Protein AF-A0A1J5PE68-F1 (afdb_monomer_lite)

Secondary structure (DSSP, 8-state):
-HHHHHHGGGSTTHHHHHHHHHHHHHHHHHHHHHHHHHHHHHHHHHS---TTT--TTHHHHHHHHHHHHHHHHHHHHS----HHHHHTHHHHHHHHHHHHHHHHHHHHHHHHHHHIIIIIS-------GGGHHHHHHHHHHHHHHHHHHHHTT-THHHHHHHHHHHHHHHHHHHHHHHHHHHHHHHHHHHHHHS--

pLDDT: mean 83.95, std 11.88, range [49.78, 96.75]

Structure (mmCIF, N/CA/C/O backbone):
data_AF-A0A1J5PE68-F1
#
_entry.id   AF-A0A1J5PE68-F1
#
loop_
_atom_site.group_PDB
_atom_site.id
_atom_site.type_symbol
_atom_site.label_atom_id
_atom_site.label_alt_id
_atom_site.label_comp_id
_atom_site.label_asym_id
_atom_site.label_entity_id
_atom_site.label_seq_id
_atom_site.pdbx_PDB_ins_code
_atom_site.Cartn_x
_atom_site.Cartn_y
_atom_site.Cartn_z
_atom_site.occupancy
_atom_site.B_iso_or_equiv
_atom_site.auth_seq_id
_atom_site.auth_comp_id
_atom_site.auth_asym_id
_atom_site.auth_atom_id
_atom_site.pdbx_PDB_model_num
ATOM 1 N N . MET A 1 1 ? 1.736 6.854 13.545 1.00 49.78 1 MET A N 1
ATOM 2 C CA . MET A 1 1 ? 0.459 6.156 13.830 1.00 49.78 1 MET A CA 1
ATOM 3 C C . MET A 1 1 ? 0.648 4.864 14.612 1.00 49.78 1 MET A C 1
ATOM 5 O O . MET A 1 1 ? 0.208 4.833 15.746 1.00 49.78 1 MET A O 1
ATOM 9 N N . ILE A 1 2 ? 1.342 3.849 14.077 1.00 52.44 2 ILE A N 1
ATOM 10 C CA . ILE A 1 2 ? 1.492 2.524 14.728 1.00 52.44 2 ILE A CA 1
ATOM 11 C C . ILE A 1 2 ? 2.218 2.596 16.089 1.00 52.44 2 ILE A C 1
ATOM 13 O O . ILE A 1 2 ? 1.875 1.876 17.019 1.00 52.44 2 ILE A O 1
ATOM 17 N N . LEU A 1 3 ? 3.187 3.505 16.248 1.00 56.81 3 LEU A N 1
ATOM 18 C CA . LEU A 1 3 ? 3.861 3.707 17.537 1.00 56.81 3 LEU A CA 1
ATOM 19 C C . LEU A 1 3 ? 2.965 4.427 18.565 1.00 56.81 3 LEU A C 1
ATOM 21 O O . LEU A 1 3 ? 3.046 4.160 19.755 1.00 56.81 3 LEU A O 1
ATOM 25 N N . GLY A 1 4 ? 2.061 5.298 18.101 1.00 50.88 4 GLY A N 1
ATOM 26 C CA . GLY A 1 4 ? 1.125 6.026 18.964 1.00 50.88 4 GLY A CA 1
ATOM 27 C C . GLY A 1 4 ? 0.061 5.116 19.577 1.00 50.88 4 GLY A C 1
ATOM 28 O O . GLY A 1 4 ? -0.261 5.271 20.750 1.00 50.88 4 GLY A O 1
ATOM 29 N N . THR A 1 5 ? -0.417 4.114 18.828 1.00 55.38 5 THR A N 1
ATOM 30 C CA . THR A 1 5 ? -1.345 3.087 19.340 1.00 55.38 5 THR A CA 1
ATOM 31 C C . THR A 1 5 ? -0.711 2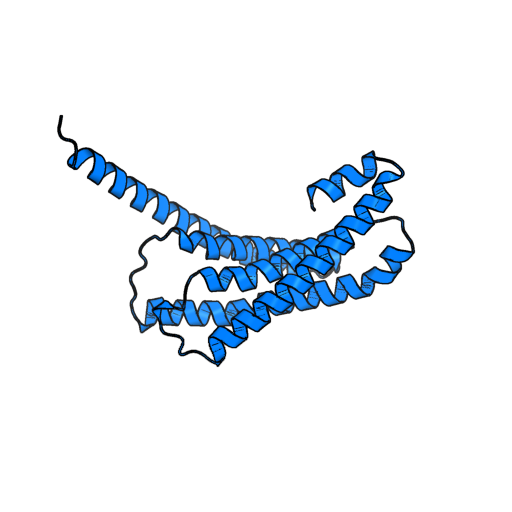.181 20.397 1.00 55.38 5 THR A C 1
ATOM 33 O O . THR A 1 5 ? -1.412 1.716 21.284 1.00 55.38 5 THR A O 1
ATOM 36 N N . LEU A 1 6 ? 0.607 1.953 20.339 1.00 58.91 6 LEU A N 1
ATOM 37 C CA . LEU A 1 6 ? 1.324 1.127 21.321 1.00 58.91 6 LEU A CA 1
ATOM 38 C C . LEU A 1 6 ? 1.637 1.879 22.621 1.00 58.91 6 LEU A C 1
ATOM 40 O O . LEU A 1 6 ? 1.763 1.259 23.670 1.00 58.91 6 LEU A O 1
ATOM 44 N N . ILE A 1 7 ? 1.754 3.207 22.554 1.00 59.12 7 ILE A N 1
ATOM 45 C CA . ILE A 1 7 ? 2.075 4.050 23.711 1.00 59.12 7 ILE A CA 1
ATOM 46 C C . ILE A 1 7 ? 0.801 4.505 24.435 1.00 59.12 7 ILE A C 1
ATOM 48 O O . ILE A 1 7 ? 0.822 4.636 25.652 1.00 59.12 7 ILE A O 1
ATOM 52 N N . ALA A 1 8 ? -0.322 4.690 23.730 1.00 53.69 8 ALA A N 1
ATOM 53 C CA . ALA A 1 8 ? -1.580 5.188 24.301 1.00 53.69 8 ALA A CA 1
ATOM 54 C C . ALA A 1 8 ? -2.074 4.469 25.582 1.00 53.69 8 ALA A C 1
ATOM 56 O O . ALA A 1 8 ? -2.543 5.172 26.479 1.00 53.69 8 ALA A O 1
ATOM 57 N N . PRO A 1 9 ? -1.936 3.134 25.746 1.00 55.09 9 PRO A N 1
ATOM 58 C CA . PRO A 1 9 ? -2.339 2.455 26.981 1.00 55.09 9 PRO A CA 1
ATOM 59 C C . PRO A 1 9 ? -1.485 2.830 28.205 1.00 55.09 9 PRO A C 1
ATOM 61 O O . PRO A 1 9 ? -1.935 2.672 29.335 1.00 55.09 9 PRO A O 1
ATOM 64 N N . ALA A 1 10 ? -0.262 3.333 27.999 1.00 57.81 10 ALA A N 1
ATOM 65 C CA . ALA A 1 10 ? 0.697 3.632 29.062 1.00 57.81 10 ALA A CA 1
ATOM 66 C C . ALA A 1 10 ? 0.613 5.075 29.604 1.00 57.81 10 ALA A C 1
ATOM 68 O O . ALA A 1 10 ? 1.307 5.393 30.567 1.00 57.81 10 ALA A O 1
ATOM 69 N N . VAL A 1 11 ? -0.211 5.959 29.014 1.00 54.91 11 VAL A N 1
ATOM 70 C CA . VAL A 1 11 ? -0.194 7.417 29.303 1.00 54.91 11 VAL A CA 1
ATOM 71 C C . VAL A 1 11 ? -1.484 7.942 29.968 1.00 54.91 11 VAL A C 1
ATOM 73 O O . VAL A 1 11 ? -1.723 9.147 30.001 1.00 54.91 11 VAL A O 1
ATOM 76 N N . GLY A 1 12 ? -2.336 7.080 30.530 1.00 63.12 12 GLY A N 1
ATOM 77 C CA . GLY A 1 12 ? -3.528 7.528 31.274 1.00 63.12 12 GLY A CA 1
ATOM 78 C C . GLY A 1 12 ? -4.481 8.392 30.426 1.00 63.12 12 GLY A C 1
ATOM 79 O O . GLY A 1 12 ? -4.844 8.005 29.316 1.00 63.12 12 GLY A O 1
ATOM 80 N N . ASP A 1 13 ? -4.878 9.576 30.912 1.00 58.94 13 ASP A N 1
ATOM 81 C CA . ASP A 1 13 ? -5.832 10.480 30.232 1.00 58.94 13 ASP A CA 1
ATOM 82 C C . ASP A 1 13 ? -5.370 10.982 28.847 1.00 58.94 13 ASP A C 1
ATOM 84 O O . ASP A 1 13 ? -6.201 11.289 27.987 1.00 58.94 13 ASP A O 1
ATOM 88 N N . LEU A 1 14 ? -4.059 10.985 28.566 1.00 62.72 14 LEU A N 1
ATOM 89 C CA . LEU A 1 14 ? -3.524 11.303 27.233 1.00 62.72 14 LEU A CA 1
ATOM 90 C C . LEU A 1 14 ? -3.865 10.240 26.181 1.00 62.72 14 LEU A C 1
ATOM 92 O O . LEU A 1 14 ? -3.868 10.553 24.987 1.00 62.72 14 LEU A O 1
ATOM 96 N N . GLY A 1 15 ? -4.193 9.009 26.591 1.00 69.69 15 GLY A N 1
ATOM 97 C CA . GLY A 1 15 ? -4.571 7.933 25.676 1.00 69.69 15 GLY A CA 1
ATOM 98 C C . GLY A 1 15 ? -5.775 8.311 24.812 1.00 69.69 15 GLY A C 1
ATOM 99 O O . GLY A 1 15 ? -5.757 8.097 23.600 1.00 69.69 15 GLY A O 1
ATOM 100 N N . ARG A 1 16 ? -6.785 8.976 25.395 1.00 74.12 16 ARG A N 1
ATOM 101 C CA . ARG A 1 16 ? -7.988 9.406 24.661 1.00 74.12 16 ARG A CA 1
ATOM 102 C C . ARG A 1 16 ? -7.670 10.436 23.580 1.00 74.12 16 ARG A C 1
ATOM 104 O O . ARG A 1 16 ? -8.085 10.271 22.434 1.00 74.12 16 ARG A O 1
ATOM 111 N N . THR A 1 17 ? -6.890 11.460 23.914 1.00 80.81 17 THR A N 1
ATOM 112 C CA . THR A 1 17 ? -6.477 12.501 22.959 1.00 80.81 17 THR A CA 1
ATOM 113 C C . THR A 1 17 ? -5.653 11.912 21.817 1.00 80.81 17 THR A C 1
ATOM 115 O O . THR A 1 17 ? -5.875 12.247 20.652 1.00 80.81 17 THR A O 1
ATOM 118 N N . VAL A 1 18 ? -4.747 10.979 22.127 1.00 83.25 18 VAL A N 1
ATOM 119 C CA . VAL A 1 18 ? -3.947 10.269 21.119 1.00 83.25 18 VAL A CA 1
ATOM 120 C C . VAL A 1 18 ? -4.842 9.441 20.195 1.00 83.25 18 VAL A C 1
ATOM 122 O O . VAL A 1 18 ? -4.655 9.488 18.979 1.00 83.25 18 VAL A O 1
ATOM 125 N N . PHE A 1 19 ? -5.851 8.743 20.724 1.00 82.56 19 PHE A N 1
ATOM 126 C CA . PHE A 1 19 ? -6.793 7.991 19.894 1.00 82.56 19 PHE A CA 1
ATOM 127 C C . PHE A 1 19 ? -7.557 8.887 18.924 1.00 82.56 19 PHE A C 1
ATOM 129 O O . PHE A 1 19 ? -7.604 8.572 17.733 1.00 82.56 19 PHE A O 1
ATOM 136 N N . VAL A 1 20 ? -8.100 10.014 19.392 1.00 86.50 20 VAL A N 1
ATOM 137 C CA . VAL A 1 20 ? -8.793 10.973 18.515 1.00 86.50 20 VAL A CA 1
ATOM 138 C C . VAL A 1 20 ? -7.845 11.500 17.436 1.00 86.50 20 VAL A C 1
ATOM 140 O O . VAL A 1 20 ? -8.193 11.476 16.257 1.00 86.50 20 VAL A O 1
ATOM 143 N N . LEU A 1 21 ? -6.619 11.884 17.801 1.00 89.31 21 LEU A N 1
ATOM 144 C CA . LEU A 1 21 ? -5.623 12.380 16.849 1.00 89.31 21 LEU A CA 1
ATOM 145 C C . LEU A 1 21 ? -5.287 11.348 15.763 1.00 89.31 21 LEU A C 1
ATOM 147 O O . LEU A 1 21 ? -5.186 11.699 14.589 1.00 89.31 21 LEU A O 1
ATOM 151 N N . ILE A 1 22 ? -5.132 10.072 16.125 1.00 89.62 22 ILE A N 1
ATOM 152 C CA . ILE A 1 22 ? -4.852 9.008 15.151 1.00 89.62 22 ILE A CA 1
ATOM 153 C C . ILE A 1 22 ? -6.044 8.833 14.196 1.00 89.62 22 ILE A C 1
ATOM 155 O O . ILE A 1 22 ? -5.831 8.722 12.991 1.00 89.62 22 ILE A O 1
ATOM 159 N N . HIS A 1 23 ? -7.287 8.886 14.682 1.00 90.56 23 HIS A N 1
ATOM 160 C CA . HIS A 1 23 ? -8.470 8.835 13.811 1.00 90.56 23 HIS A CA 1
ATOM 161 C C . HIS A 1 23 ? -8.536 10.042 12.863 1.00 90.56 23 HIS A C 1
ATOM 163 O O . HIS A 1 23 ? -8.794 9.878 11.669 1.00 90.56 23 HIS A O 1
ATOM 169 N N . MET A 1 24 ? -8.230 11.245 13.360 1.00 92.25 24 MET A N 1
ATOM 170 C CA . MET A 1 24 ? -8.185 12.463 12.543 1.00 92.25 24 MET A CA 1
ATOM 171 C C . MET A 1 24 ? -7.115 12.380 11.453 1.00 92.25 24 MET A C 1
ATOM 173 O O . MET A 1 24 ? -7.402 12.649 10.290 1.00 92.25 24 MET A O 1
ATOM 177 N N . LEU A 1 25 ? -5.896 11.964 11.802 1.00 93.31 25 LEU A N 1
ATOM 178 C CA . LEU A 1 25 ? -4.801 11.806 10.841 1.00 93.31 25 LEU A CA 1
ATOM 179 C C . LEU A 1 25 ? -5.121 10.754 9.772 1.00 93.31 25 LEU A C 1
ATOM 181 O O . LEU A 1 25 ? -4.709 10.908 8.623 1.00 93.31 25 LEU A O 1
ATOM 185 N N . TRP A 1 26 ? -5.875 9.710 10.124 1.00 94.69 26 TRP A N 1
ATOM 186 C CA . TRP A 1 26 ? -6.322 8.705 9.159 1.00 94.69 26 TRP A CA 1
ATOM 187 C C . TRP A 1 26 ? -7.326 9.307 8.172 1.00 94.69 26 TRP A C 1
ATOM 189 O O . TRP A 1 26 ? -7.166 9.143 6.963 1.00 94.69 26 TRP A O 1
ATOM 199 N N . GLY A 1 27 ? -8.291 10.086 8.671 1.00 93.69 27 GLY A N 1
ATOM 200 C CA . GLY A 1 27 ? -9.238 10.825 7.833 1.00 93.69 27 GLY A CA 1
ATOM 201 C C . GLY A 1 27 ? -8.560 11.854 6.919 1.00 93.69 27 GLY A C 1
ATOM 202 O O . GLY A 1 27 ? -8.887 11.937 5.737 1.00 93.69 27 GLY A O 1
ATOM 203 N N . VAL A 1 28 ? -7.562 12.588 7.422 1.00 95.69 28 VAL A N 1
ATOM 204 C CA . VAL A 1 28 ? -6.749 13.507 6.603 1.00 95.69 28 VAL A CA 1
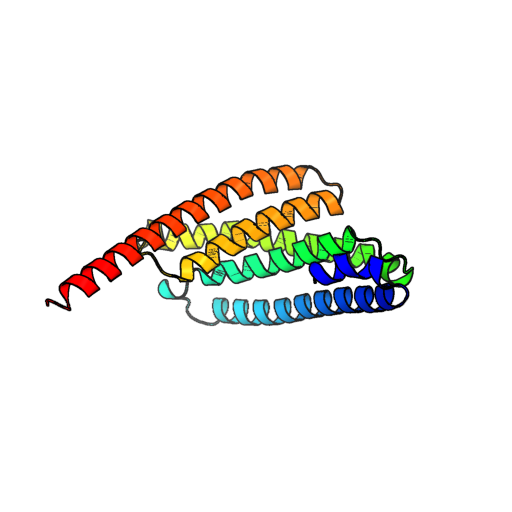ATOM 205 C C . VAL A 1 28 ? -6.008 12.741 5.505 1.00 95.69 28 VAL A C 1
ATOM 207 O O . VAL A 1 28 ? -6.013 13.173 4.354 1.00 95.69 28 VAL A O 1
ATOM 210 N N . GLY A 1 29 ? -5.422 11.585 5.829 1.00 93.94 29 GLY A N 1
ATOM 211 C CA . GLY A 1 29 ? -4.776 10.714 4.845 1.00 93.94 29 GLY A CA 1
ATOM 212 C C . GLY A 1 29 ? -5.729 10.267 3.734 1.00 93.94 29 GLY A C 1
ATOM 213 O O . GLY A 1 29 ? -5.358 10.301 2.562 1.00 93.94 29 GLY A O 1
ATOM 214 N N . LEU A 1 30 ? -6.973 9.926 4.081 1.00 94.69 30 LEU A N 1
ATOM 215 C CA . LEU A 1 30 ? -8.017 9.589 3.111 1.00 94.69 30 LEU A CA 1
ATOM 216 C C . LEU A 1 30 ? -8.363 10.780 2.202 1.00 94.69 30 LEU A C 1
ATOM 218 O O . LEU A 1 30 ? -8.457 10.614 0.987 1.00 94.69 30 LEU A O 1
ATOM 222 N N . GLY A 1 31 ? -8.501 11.983 2.769 1.00 95.56 31 GLY A N 1
ATOM 223 C CA . GLY A 1 31 ? -8.758 13.205 2.002 1.00 95.56 31 GLY A CA 1
ATOM 224 C C . GLY A 1 31 ? -7.626 13.540 1.026 1.00 95.56 31 GLY A C 1
ATOM 225 O O . GLY A 1 31 ? -7.875 13.791 -0.153 1.00 95.56 31 GLY A O 1
ATOM 226 N N . LEU A 1 32 ? -6.373 13.469 1.488 1.00 94.00 32 LEU A N 1
ATOM 227 C CA . LEU A 1 32 ? -5.191 13.680 0.644 1.00 94.00 32 LEU A CA 1
ATOM 228 C C . LEU A 1 32 ? -5.087 12.628 -0.464 1.00 94.00 32 LEU A C 1
ATOM 230 O O . LEU A 1 32 ? -4.774 12.973 -1.604 1.00 94.00 32 LEU A O 1
ATOM 234 N N . TYR A 1 33 ? -5.393 11.365 -0.154 1.00 93.81 33 TYR A N 1
ATOM 235 C CA . TYR A 1 33 ? -5.457 10.308 -1.158 1.00 93.81 33 TYR A CA 1
ATOM 236 C C . TYR A 1 33 ? -6.516 10.606 -2.223 1.00 93.81 33 TYR A C 1
ATOM 238 O O . TYR A 1 33 ? -6.224 10.495 -3.410 1.00 93.81 33 TYR A O 1
ATOM 246 N N . GLY A 1 34 ? -7.710 11.043 -1.809 1.00 93.19 34 GLY A N 1
ATOM 247 C CA . GLY A 1 34 ? -8.796 11.449 -2.704 1.00 93.19 34 GLY A CA 1
ATOM 248 C C . GLY A 1 34 ? -8.390 12.570 -3.665 1.00 93.19 34 GLY A C 1
ATOM 249 O O . GLY A 1 34 ? -8.621 12.478 -4.868 1.00 93.19 34 GLY A O 1
ATOM 250 N N . ILE A 1 35 ? -7.720 13.606 -3.159 1.00 93.62 35 ILE A N 1
ATOM 251 C CA . ILE A 1 35 ? -7.203 14.697 -4.000 1.00 93.62 35 ILE A CA 1
ATOM 252 C C . ILE A 1 35 ? -6.172 14.154 -4.995 1.00 93.62 35 ILE A C 1
ATOM 254 O O . ILE A 1 35 ? -6.268 14.411 -6.195 1.00 93.62 35 ILE A O 1
ATOM 258 N N . PHE A 1 36 ? -5.205 13.372 -4.509 1.00 91.00 36 PHE A N 1
ATOM 259 C CA . PHE A 1 36 ? -4.133 12.846 -5.347 1.00 91.00 36 PHE A CA 1
ATOM 260 C C . PHE A 1 36 ? -4.664 11.923 -6.445 1.00 91.00 36 PHE A C 1
ATOM 262 O O . PHE A 1 36 ? -4.262 12.067 -7.595 1.00 91.00 36 PHE A O 1
ATOM 269 N N . ILE A 1 37 ? -5.597 11.018 -6.128 1.00 90.12 37 ILE A N 1
ATOM 270 C CA . ILE A 1 37 ? -6.137 10.065 -7.103 1.00 90.12 37 ILE A CA 1
ATOM 271 C C . ILE A 1 37 ? -6.976 10.749 -8.182 1.00 90.12 37 ILE A C 1
ATOM 273 O O . ILE A 1 37 ? -6.927 10.330 -9.334 1.00 90.12 37 ILE A O 1
ATOM 277 N N . VAL A 1 38 ? -7.693 11.826 -7.846 1.00 91.00 38 VAL A N 1
ATOM 278 C CA . VAL A 1 38 ? -8.453 12.615 -8.827 1.00 91.00 38 VAL A CA 1
ATOM 279 C C . VAL A 1 38 ? -7.512 13.362 -9.768 1.00 91.00 38 VAL A C 1
ATOM 281 O O . VAL A 1 38 ? -7.686 13.285 -10.982 1.00 91.00 38 VAL A O 1
ATOM 284 N N . LEU A 1 39 ? -6.485 14.033 -9.236 1.00 88.50 39 LEU A N 1
ATOM 285 C CA . LEU A 1 39 ? -5.468 14.701 -10.059 1.00 88.50 39 LEU A CA 1
ATOM 286 C C . LEU A 1 39 ? -4.722 13.700 -10.947 1.00 88.50 39 LEU A C 1
ATOM 288 O O . LEU A 1 39 ? -4.444 13.970 -12.115 1.00 88.50 39 LEU A O 1
ATOM 292 N N . PHE A 1 40 ? -4.434 12.526 -10.393 1.00 85.62 40 PHE A N 1
ATOM 293 C CA . PHE A 1 40 ? -3.774 11.439 -11.089 1.00 85.62 40 PHE A CA 1
ATOM 294 C C . PHE A 1 40 ? -4.639 10.865 -12.221 1.00 85.62 40 PHE A C 1
ATOM 296 O O . PHE A 1 40 ? -4.170 10.736 -13.351 1.00 85.62 40 PHE A O 1
ATOM 303 N N . ALA A 1 41 ? -5.919 10.590 -11.955 1.00 84.69 41 ALA A N 1
ATOM 304 C CA . ALA A 1 41 ? -6.870 10.142 -12.967 1.00 84.69 41 ALA A CA 1
ATOM 305 C C . ALA A 1 41 ? -7.051 11.198 -14.064 1.00 84.69 41 ALA A C 1
ATOM 307 O O . ALA A 1 41 ? -7.000 10.867 -15.244 1.00 84.69 41 ALA A O 1
ATOM 308 N N . HIS A 1 42 ? -7.180 12.475 -13.692 1.00 84.56 42 HIS A N 1
ATOM 309 C CA . HIS A 1 42 ? -7.252 13.567 -14.658 1.00 84.56 42 HIS A CA 1
ATOM 310 C C . HIS A 1 42 ? -6.012 13.599 -15.564 1.00 84.56 42 HIS A C 1
ATOM 312 O O . HIS A 1 42 ? -6.136 13.745 -16.776 1.00 84.56 42 HIS A O 1
ATOM 318 N N . ARG A 1 43 ? -4.810 13.406 -15.005 1.00 81.81 43 ARG A N 1
ATOM 319 C CA . ARG A 1 43 ? -3.584 13.321 -15.806 1.00 81.81 43 ARG A CA 1
ATOM 320 C C . ARG A 1 43 ? -3.637 12.175 -16.821 1.00 81.81 43 ARG A C 1
ATOM 322 O O . ARG A 1 43 ? -3.264 12.396 -17.960 1.00 81.81 43 ARG A O 1
ATOM 329 N N . ILE A 1 44 ? -4.111 10.990 -16.431 1.00 77.94 44 ILE A N 1
ATOM 330 C CA . ILE A 1 44 ? -4.190 9.828 -17.335 1.00 77.94 44 ILE A CA 1
ATOM 331 C C . ILE A 1 44 ? -5.249 10.005 -18.431 1.00 77.94 44 ILE A C 1
ATOM 333 O O . ILE A 1 44 ? -5.026 9.585 -19.558 1.00 77.94 44 ILE A O 1
ATOM 337 N N . PHE A 1 45 ? -6.416 10.565 -18.107 1.00 79.06 45 PHE A N 1
ATOM 338 C CA . PHE A 1 45 ? -7.532 10.635 -19.058 1.00 79.06 45 PHE A CA 1
ATOM 339 C C . PHE A 1 45 ? -7.461 11.829 -20.015 1.00 79.06 45 PHE A C 1
ATOM 341 O O . PHE A 1 45 ? -8.020 11.746 -21.105 1.00 79.06 45 PHE A O 1
ATOM 348 N N . PHE A 1 46 ? -6.831 12.937 -19.611 1.00 80.00 46 PHE A N 1
ATOM 349 C CA . PHE A 1 46 ? -6.833 14.185 -20.386 1.00 80.00 46 PHE A CA 1
ATOM 350 C C . PHE A 1 46 ? -5.488 14.532 -21.035 1.00 80.00 46 PHE A C 1
ATOM 352 O O . PHE A 1 46 ? -5.436 15.482 -21.812 1.00 80.00 46 PHE A O 1
ATOM 359 N N . PHE A 1 47 ? -4.417 13.795 -20.736 1.00 74.44 47 PHE A N 1
ATOM 360 C CA . PHE A 1 47 ? -3.128 13.938 -21.414 1.00 74.44 47 PHE A CA 1
ATOM 361 C C . PHE A 1 47 ? -2.792 12.646 -22.153 1.00 74.44 47 PHE A C 1
ATOM 363 O O . PHE A 1 47 ? -3.141 11.562 -21.688 1.00 74.44 47 PHE A O 1
ATOM 370 N N . ASP A 1 48 ? -2.105 12.765 -23.288 1.00 69.88 48 ASP A N 1
ATOM 371 C CA . ASP A 1 48 ? -1.595 11.608 -24.017 1.00 69.88 48 ASP A CA 1
ATOM 372 C C . ASP A 1 48 ? -0.576 10.877 -23.137 1.00 69.88 48 ASP A C 1
ATOM 374 O O . ASP A 1 48 ? 0.478 11.415 -22.803 1.00 69.88 48 ASP A O 1
ATOM 378 N N . VAL A 1 49 ? -0.932 9.666 -22.705 1.00 62.69 49 VAL A N 1
ATOM 379 C CA . VAL A 1 49 ? -0.058 8.798 -21.913 1.00 62.69 49 VAL A CA 1
ATOM 380 C C . VAL A 1 49 ? 0.818 8.015 -22.880 1.00 62.69 49 VAL A C 1
ATOM 382 O O . VAL A 1 49 ? 0.341 7.090 -23.544 1.00 62.69 49 VAL A O 1
ATOM 385 N N . GLU A 1 50 ? 2.099 8.362 -22.954 1.00 64.88 50 GLU A N 1
ATOM 386 C CA . GLU A 1 50 ? 3.073 7.588 -23.722 1.00 64.88 50 GLU A CA 1
ATOM 387 C C . GLU A 1 50 ? 3.572 6.374 -22.916 1.00 64.88 50 GLU A C 1
ATOM 389 O O . GLU A 1 50 ? 3.431 6.276 -21.695 1.00 64.88 50 GLU A O 1
ATOM 394 N N . PHE A 1 51 ? 4.198 5.408 -23.593 1.00 60.28 51 PHE A N 1
ATOM 395 C CA . PHE A 1 51 ? 4.744 4.193 -22.965 1.00 60.28 51 PHE A CA 1
ATOM 396 C C . PHE A 1 51 ? 5.793 4.478 -21.876 1.00 60.28 51 PHE A C 1
ATOM 398 O O . PHE A 1 51 ? 6.016 3.649 -20.979 1.00 60.28 51 PHE A O 1
ATOM 405 N N . ASP A 1 52 ? 6.427 5.649 -21.934 1.00 64.5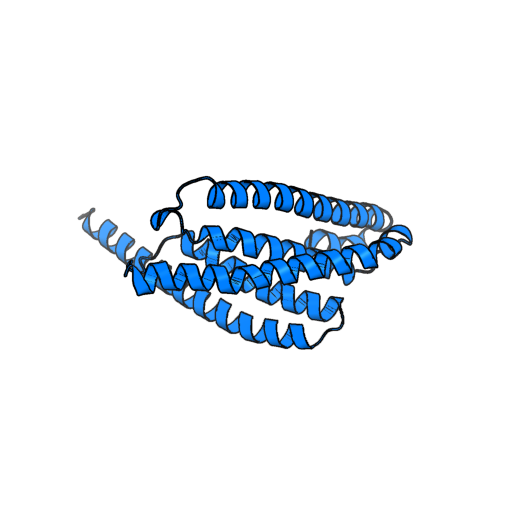0 52 ASP A N 1
ATOM 406 C CA . ASP A 1 52 ? 7.387 6.112 -20.933 1.00 64.50 52 ASP A CA 1
ATOM 407 C C . ASP A 1 52 ? 6.719 6.655 -19.661 1.00 64.50 52 ASP A C 1
ATOM 409 O O . ASP A 1 52 ? 7.289 6.524 -18.575 1.00 64.50 52 ASP A O 1
ATOM 413 N N . ASP A 1 53 ? 5.469 7.122 -19.741 1.00 69.50 53 ASP A N 1
ATOM 414 C CA . ASP A 1 53 ? 4.702 7.586 -18.578 1.00 69.50 53 ASP A CA 1
ATOM 415 C C . ASP A 1 53 ? 4.244 6.430 -17.672 1.00 69.50 53 ASP A C 1
ATOM 417 O O . ASP A 1 53 ? 3.977 6.621 -16.476 1.00 69.50 53 ASP A O 1
ATOM 421 N N . ILE A 1 54 ? 4.206 5.201 -18.206 1.00 70.69 54 ILE A N 1
ATOM 422 C CA . ILE A 1 54 ? 3.954 3.978 -17.437 1.00 70.69 54 ILE A CA 1
ATOM 423 C C . ILE A 1 54 ? 5.200 3.653 -16.611 1.00 70.69 54 ILE A C 1
ATOM 425 O O . ILE A 1 54 ? 6.087 2.883 -17.003 1.00 70.69 54 ILE A O 1
ATOM 429 N N . THR A 1 55 ? 5.265 4.273 -15.440 1.00 75.56 55 THR A N 1
ATOM 430 C CA . THR A 1 55 ? 6.373 4.143 -14.497 1.00 75.56 55 THR A CA 1
ATOM 431 C C . THR A 1 55 ? 5.992 3.270 -13.298 1.00 75.56 55 THR A C 1
ATOM 433 O O . THR A 1 55 ? 4.816 3.158 -12.939 1.00 75.56 55 THR A O 1
ATOM 436 N N . PRO A 1 56 ? 6.976 2.687 -12.588 1.00 75.88 56 PRO A N 1
ATOM 437 C CA . PRO A 1 56 ? 6.729 2.001 -11.317 1.00 75.88 56 PRO A CA 1
ATOM 438 C C . PRO A 1 56 ? 6.004 2.857 -10.262 1.00 75.88 56 PRO A C 1
ATOM 440 O O . PRO A 1 56 ? 5.423 2.306 -9.332 1.00 75.88 56 PRO A O 1
ATOM 443 N N . LEU A 1 57 ? 5.978 4.189 -10.411 1.00 79.06 57 LEU A N 1
ATOM 444 C CA . LEU A 1 57 ? 5.232 5.105 -9.541 1.00 79.06 57 LEU A CA 1
ATOM 445 C C . LEU A 1 57 ? 3.720 4.836 -9.538 1.00 79.06 57 LEU A C 1
ATOM 447 O O . LEU A 1 57 ? 3.066 5.136 -8.542 1.00 79.06 57 LEU A O 1
ATOM 451 N N . LEU A 1 58 ? 3.163 4.212 -10.583 1.00 84.38 58 LEU A N 1
ATOM 452 C CA . LEU A 1 58 ? 1.755 3.794 -10.604 1.00 84.38 58 LEU A CA 1
ATOM 453 C C . LEU A 1 58 ? 1.410 2.853 -9.438 1.00 84.38 58 LEU A C 1
ATOM 455 O O . LEU A 1 58 ? 0.313 2.906 -8.882 1.00 84.38 58 LEU A O 1
ATOM 459 N N . TRP A 1 59 ? 2.368 2.035 -9.001 1.00 89.19 59 TRP A N 1
ATOM 460 C CA . TRP A 1 59 ? 2.190 1.145 -7.857 1.00 89.19 59 TRP A CA 1
ATOM 461 C C . TRP A 1 59 ? 2.072 1.900 -6.532 1.00 89.19 59 TRP A C 1
ATOM 463 O O . TRP A 1 59 ? 1.446 1.390 -5.603 1.00 89.19 59 TRP A O 1
ATOM 473 N N . VAL A 1 60 ? 2.594 3.129 -6.435 1.00 89.69 60 VAL A N 1
ATOM 474 C CA . VAL A 1 60 ? 2.462 3.974 -5.235 1.00 89.69 60 VAL A CA 1
ATOM 475 C C . VAL A 1 60 ? 1.000 4.340 -4.986 1.00 89.69 60 VAL A C 1
ATOM 477 O O . VAL A 1 60 ? 0.578 4.387 -3.833 1.00 89.69 60 VAL A O 1
ATOM 480 N N . VAL A 1 61 ? 0.200 4.517 -6.043 1.00 91.06 61 VAL A N 1
ATOM 481 C CA . VAL A 1 61 ? -1.245 4.778 -5.933 1.00 91.06 61 VAL A CA 1
ATOM 482 C C . VAL A 1 61 ? -1.972 3.607 -5.269 1.00 91.06 61 VAL A C 1
ATOM 484 O O . VAL A 1 61 ? -2.776 3.810 -4.355 1.00 91.06 61 VAL A O 1
ATOM 487 N N . MET A 1 62 ? -1.658 2.381 -5.693 1.00 94.06 62 MET A N 1
ATOM 488 C CA . MET A 1 62 ? -2.174 1.162 -5.065 1.00 94.06 62 MET A CA 1
ATOM 489 C C . MET A 1 62 ? -1.650 1.019 -3.629 1.00 94.06 62 MET A C 1
ATOM 491 O O . MET A 1 62 ? -2.417 0.751 -2.702 1.00 94.06 62 MET A O 1
ATOM 495 N N . GLY A 1 63 ? -0.358 1.275 -3.417 1.00 93.56 63 GLY A N 1
ATOM 496 C CA . GLY A 1 63 ? 0.284 1.194 -2.107 1.00 93.56 63 GLY A CA 1
ATOM 497 C C . GLY A 1 63 ? -0.303 2.163 -1.085 1.00 93.56 63 GLY A C 1
ATOM 498 O O . GLY A 1 63 ? -0.510 1.782 0.065 1.00 93.56 63 GLY A O 1
ATOM 499 N N . ALA A 1 64 ? -0.637 3.388 -1.491 1.00 94.31 64 ALA A N 1
ATOM 500 C CA . ALA A 1 64 ? -1.303 4.359 -0.630 1.00 94.31 64 ALA A CA 1
ATOM 501 C C . ALA A 1 64 ? -2.685 3.858 -0.176 1.00 94.31 64 ALA A C 1
ATOM 503 O O . ALA A 1 64 ? -3.009 3.953 1.009 1.00 94.31 64 ALA A O 1
ATOM 504 N N . ALA A 1 65 ? -3.455 3.224 -1.066 1.00 95.94 65 ALA A N 1
ATOM 505 C CA . ALA A 1 65 ? -4.719 2.593 -0.690 1.00 95.94 65 ALA A CA 1
ATOM 506 C C . ALA A 1 65 ? -4.528 1.424 0.297 1.00 95.94 65 ALA A C 1
ATOM 508 O O . ALA A 1 65 ? -5.270 1.303 1.281 1.00 95.94 65 ALA A O 1
ATOM 509 N N . ALA A 1 66 ? -3.486 0.610 0.103 1.00 96.12 66 ALA A N 1
ATOM 510 C CA . ALA A 1 66 ? -3.114 -0.451 1.038 1.00 96.12 66 ALA A CA 1
ATOM 511 C C . ALA A 1 66 ? -2.670 0.095 2.411 1.00 96.12 66 ALA A C 1
ATOM 513 O O . ALA A 1 66 ? -3.053 -0.455 3.444 1.00 96.12 66 ALA A O 1
ATOM 514 N N . ILE A 1 67 ? -1.918 1.200 2.459 1.00 95.38 67 ILE A N 1
ATOM 515 C CA . ILE A 1 67 ? -1.529 1.866 3.714 1.00 95.38 67 ILE A CA 1
ATOM 516 C C . ILE A 1 67 ? -2.767 2.362 4.467 1.00 95.38 67 ILE A C 1
ATOM 518 O O . ILE A 1 67 ? -2.887 2.100 5.666 1.00 95.38 67 ILE A O 1
ATOM 522 N N . THR A 1 68 ? -3.698 3.027 3.778 1.00 96.19 68 THR A N 1
ATOM 523 C CA . THR A 1 68 ? -4.958 3.502 4.373 1.00 96.19 68 THR A CA 1
ATOM 524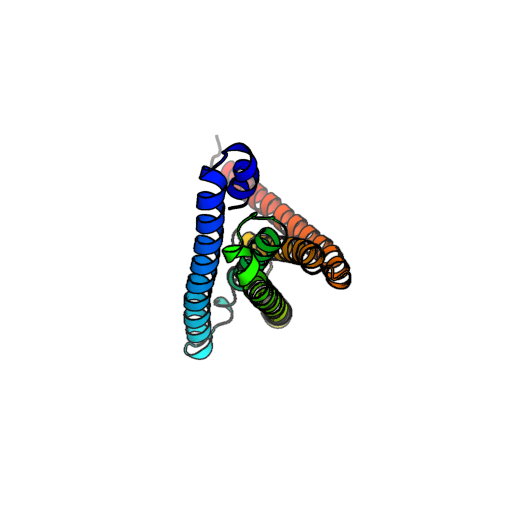 C C . THR A 1 68 ? -5.777 2.344 4.936 1.00 96.19 68 THR A C 1
ATOM 526 O O . THR A 1 68 ? -6.277 2.438 6.059 1.00 96.19 68 THR A O 1
ATOM 529 N N . THR A 1 69 ? -5.838 1.226 4.208 1.00 96.50 69 THR A N 1
ATOM 530 C CA . THR A 1 69 ? -6.482 -0.018 4.658 1.00 96.50 69 THR A CA 1
ATOM 531 C C . THR A 1 69 ? -5.813 -0.579 5.912 1.00 96.50 69 THR A C 1
ATOM 533 O O . THR A 1 69 ? -6.474 -0.918 6.892 1.00 96.50 69 THR A O 1
ATOM 536 N N . ASN A 1 70 ? -4.485 -0.668 5.913 1.00 95.81 70 ASN A N 1
ATOM 537 C CA . ASN A 1 70 ? -3.716 -1.189 7.038 1.00 95.81 70 ASN A CA 1
ATOM 538 C C . ASN A 1 70 ? -3.887 -0.320 8.298 1.00 95.81 70 ASN A C 1
ATOM 540 O O . ASN A 1 70 ? -4.021 -0.843 9.408 1.00 95.81 70 ASN A O 1
ATOM 544 N N . ALA A 1 71 ? -3.898 1.004 8.128 1.00 94.38 71 ALA A N 1
ATOM 545 C CA . ALA A 1 71 ? -4.154 1.958 9.200 1.00 94.38 71 ALA A CA 1
ATOM 546 C C . ALA A 1 71 ? -5.592 1.838 9.731 1.00 94.38 71 ALA A C 1
ATOM 548 O O . ALA A 1 71 ? -5.765 1.715 10.941 1.00 94.38 71 ALA A O 1
ATOM 549 N N . GLY A 1 72 ? -6.594 1.768 8.849 1.00 94.06 72 GLY A N 1
ATOM 550 C CA . GLY A 1 72 ? -7.998 1.568 9.224 1.00 94.06 72 GLY A CA 1
ATOM 551 C C . GLY A 1 72 ? -8.227 0.246 9.963 1.00 94.06 72 GLY A C 1
ATOM 552 O O . GLY A 1 72 ? -8.798 0.233 11.046 1.00 94.06 72 GLY A O 1
ATOM 553 N N . SER A 1 73 ? -7.634 -0.848 9.477 1.00 94.44 73 SER A N 1
ATOM 554 C CA . SER A 1 73 ? -7.664 -2.155 10.157 1.00 94.44 73 SER A CA 1
ATOM 555 C C . SER A 1 73 ? -7.046 -2.093 11.557 1.00 94.44 73 SER A C 1
ATOM 557 O O . SER A 1 73 ? -7.516 -2.740 12.484 1.00 94.44 73 SER A O 1
ATOM 559 N N . THR A 1 74 ? -5.997 -1.285 11.734 1.00 91.94 74 THR A N 1
ATOM 560 C CA . THR A 1 74 ? -5.352 -1.087 13.042 1.00 91.94 74 THR A CA 1
ATOM 561 C C . THR A 1 74 ? -6.242 -0.278 13.985 1.00 91.94 74 THR A C 1
ATOM 563 O O . THR A 1 74 ? -6.293 -0.586 15.173 1.00 91.94 74 THR A O 1
ATOM 566 N N . LEU A 1 75 ? -6.969 0.720 13.470 1.00 91.12 75 LEU A N 1
ATOM 567 C CA . LEU A 1 75 ? -7.977 1.452 14.241 1.00 91.12 75 LEU A CA 1
ATOM 568 C C . LEU A 1 75 ? -9.106 0.525 14.709 1.00 91.12 75 LEU A C 1
ATOM 570 O O . LEU A 1 75 ? -9.479 0.582 15.873 1.00 91.12 75 LEU A O 1
ATOM 574 N N . ILE A 1 76 ? -9.587 -0.366 13.836 1.00 91.25 76 ILE A N 1
ATOM 575 C CA . ILE A 1 76 ? -10.664 -1.325 14.144 1.00 91.25 76 ILE A CA 1
ATOM 576 C C . ILE A 1 76 ? -10.239 -2.343 15.211 1.00 91.25 76 ILE A C 1
ATOM 578 O O . ILE A 1 76 ? -11.044 -2.705 16.070 1.00 91.25 76 ILE A O 1
ATOM 582 N N . LEU A 1 77 ? -8.986 -2.804 15.152 1.00 88.62 77 LEU A N 1
ATOM 583 C CA . LEU A 1 77 ? -8.417 -3.777 16.090 1.00 88.62 77 LEU A CA 1
ATOM 584 C C . LEU A 1 77 ? -8.039 -3.175 17.449 1.00 88.62 77 LEU A C 1
ATOM 586 O O . LEU A 1 77 ? -7.788 -3.928 18.386 1.00 88.62 77 LEU A O 1
ATOM 590 N N . THR A 1 78 ? -7.954 -1.847 17.565 1.00 85.69 78 THR A N 1
ATOM 591 C CA . THR A 1 78 ? -7.541 -1.200 18.814 1.00 85.69 78 THR A CA 1
ATOM 592 C C . THR A 1 78 ? -8.756 -0.670 19.564 1.00 85.69 78 THR A C 1
ATOM 594 O O . THR A 1 78 ? -9.447 0.234 19.096 1.00 85.69 78 THR A O 1
ATOM 597 N N . GLU A 1 79 ? -8.998 -1.182 20.769 1.00 78.19 79 GLU A N 1
ATOM 598 C CA . GLU A 1 79 ? -10.074 -0.679 21.620 1.00 78.19 79 GLU A CA 1
ATOM 599 C C . GLU A 1 79 ? -9.731 0.706 22.176 1.00 78.19 79 GLU A C 1
ATOM 601 O O . GLU A 1 79 ? -8.766 0.891 22.913 1.00 78.19 79 GLU A O 1
ATOM 606 N N . SER A 1 80 ? -10.547 1.699 21.828 1.00 76.06 80 SER A N 1
ATOM 607 C CA . SER A 1 80 ? -10.340 3.086 22.257 1.00 76.06 80 SER A CA 1
ATOM 608 C C . SER A 1 80 ? -10.974 3.429 23.609 1.00 76.06 80 SER A C 1
ATOM 610 O O . SER A 1 80 ? -10.703 4.497 24.158 1.00 76.06 80 SER A O 1
ATOM 612 N N . GLY A 1 81 ? -11.880 2.582 24.117 1.00 74.94 81 GLY A N 1
ATOM 613 C CA . GLY A 1 81 ? -12.654 2.831 25.342 1.00 74.94 81 GLY A CA 1
ATOM 614 C C . GLY A 1 81 ? -13.600 4.044 25.290 1.00 74.94 81 GLY A C 1
ATOM 615 O O . GLY A 1 81 ? -14.206 4.387 26.304 1.00 74.94 81 GLY A O 1
ATOM 616 N N . MET A 1 82 ? -13.743 4.714 24.138 1.00 83.25 82 MET A N 1
ATOM 617 C CA . MET A 1 82 ? -14.559 5.922 23.982 1.00 83.25 82 MET A CA 1
ATOM 618 C C . MET A 1 82 ? -15.851 5.645 23.203 1.00 83.25 82 MET A C 1
ATOM 620 O O . MET A 1 82 ? -15.766 5.248 22.039 1.00 83.25 82 MET A O 1
ATOM 624 N N . PRO A 1 83 ? -17.040 5.950 23.767 1.00 86.19 83 PRO A N 1
ATOM 625 C CA . PRO A 1 83 ? -18.322 5.729 23.090 1.00 86.19 83 PRO A CA 1
ATOM 626 C C . PRO A 1 83 ? -18.420 6.400 21.714 1.00 86.19 83 PRO A C 1
ATOM 628 O O . PRO A 1 83 ? -18.963 5.818 20.782 1.00 86.19 83 PRO A O 1
ATOM 631 N N . PHE A 1 84 ? -17.843 7.597 21.570 1.00 86.75 84 PHE A N 1
ATOM 632 C CA . PHE A 1 84 ? -17.812 8.327 20.301 1.00 86.75 84 PHE A CA 1
ATOM 633 C C . PHE A 1 84 ? -17.014 7.603 19.204 1.00 86.75 84 PHE A C 1
ATOM 635 O O . PHE A 1 84 ? -17.461 7.524 18.070 1.00 86.75 84 PHE A O 1
ATOM 642 N N . LEU A 1 85 ? -15.843 7.040 19.516 1.00 85.94 85 LEU A N 1
ATOM 643 C CA . LEU A 1 85 ? -15.064 6.310 18.507 1.00 85.94 85 LEU A CA 1
ATOM 644 C C . LEU A 1 85 ? -15.679 4.942 18.203 1.00 85.94 85 LEU A C 1
ATOM 646 O O . LEU A 1 85 ? -15.605 4.477 17.069 1.00 85.94 85 LEU A O 1
ATOM 650 N N . GLN A 1 86 ? -16.348 4.331 19.183 1.00 86.62 86 GLN A N 1
ATOM 651 C CA . GLN A 1 86 ? -17.104 3.100 18.958 1.00 86.62 86 GLN A CA 1
ATOM 652 C C . GLN A 1 86 ? -18.281 3.317 17.999 1.00 86.62 86 GLN A C 1
ATOM 654 O O . GLN A 1 8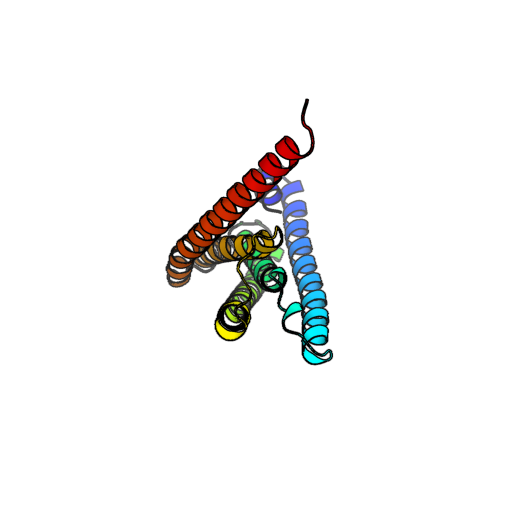6 ? -18.514 2.482 17.128 1.00 86.62 86 GLN A O 1
ATOM 659 N N . SER A 1 87 ? -18.980 4.456 18.077 1.00 90.31 87 SER A N 1
ATOM 660 C CA . SER A 1 87 ? -20.044 4.769 17.114 1.00 90.31 87 SER A CA 1
ATOM 661 C C . SER A 1 87 ? -19.520 5.054 15.699 1.00 90.31 87 SER A C 1
ATOM 663 O O . SER A 1 87 ? -20.260 4.870 14.735 1.00 90.31 87 SER A O 1
ATOM 665 N N . MET A 1 88 ? -18.245 5.431 15.544 1.00 89.81 88 MET A N 1
ATOM 666 C CA . MET A 1 88 ? -17.592 5.586 14.235 1.00 89.81 88 MET A CA 1
ATOM 667 C C . MET A 1 88 ? -17.103 4.264 13.626 1.00 89.81 88 MET A C 1
ATOM 669 O O . MET A 1 88 ? -16.744 4.242 12.448 1.00 89.81 88 MET A O 1
ATOM 673 N N . ARG A 1 89 ? -17.093 3.156 14.379 1.00 89.81 89 ARG A N 1
ATOM 674 C CA . ARG A 1 89 ? -16.549 1.867 13.920 1.00 89.81 89 ARG A CA 1
ATOM 675 C C . ARG A 1 89 ? -17.141 1.383 12.585 1.00 89.81 89 ARG A C 1
ATOM 677 O O . ARG A 1 89 ? -16.344 1.094 11.695 1.00 89.81 89 ARG A O 1
ATOM 684 N N . PRO A 1 90 ? -18.472 1.414 12.354 1.00 92.88 90 PRO A N 1
ATOM 685 C CA . PRO A 1 90 ? -19.044 0.988 11.072 1.00 92.88 90 PRO A CA 1
ATOM 686 C C . PRO A 1 90 ? -18.561 1.820 9.873 1.00 92.88 90 PRO A C 1
ATOM 688 O O . PRO A 1 90 ? -18.415 1.300 8.768 1.00 92.88 90 PRO A O 1
ATOM 691 N N . PHE A 1 91 ? -18.285 3.113 10.079 1.00 93.81 91 PHE A N 1
ATOM 692 C CA . PHE A 1 91 ? -17.727 3.975 9.037 1.00 93.81 91 PHE A CA 1
ATOM 693 C C . PHE A 1 91 ? -16.291 3.568 8.691 1.00 93.81 91 PHE A C 1
ATOM 695 O O . PHE A 1 91 ? -15.946 3.463 7.514 1.00 93.81 91 PHE A O 1
ATOM 702 N N . ILE A 1 92 ? -15.464 3.298 9.706 1.00 94.38 92 ILE A N 1
ATOM 703 C CA . ILE A 1 92 ? -14.077 2.859 9.506 1.00 94.38 92 ILE A CA 1
ATOM 704 C C . ILE A 1 92 ? -14.053 1.491 8.822 1.00 94.38 92 ILE A C 1
ATOM 706 O O . ILE A 1 92 ? -13.281 1.323 7.880 1.00 94.38 92 ILE A O 1
ATOM 710 N N . ASP A 1 93 ? -14.916 0.557 9.228 1.00 93.31 93 ASP A N 1
ATOM 711 C CA . ASP A 1 93 ? -15.061 -0.759 8.594 1.00 93.31 93 ASP A CA 1
ATOM 712 C C . ASP A 1 93 ? -15.370 -0.614 7.096 1.00 93.31 93 ASP A C 1
ATOM 714 O O . ASP A 1 93 ? -14.639 -1.136 6.248 1.00 93.31 93 ASP A O 1
ATOM 718 N N . GLY A 1 94 ? -16.402 0.169 6.761 1.00 94.75 94 GLY A N 1
ATOM 719 C CA . GLY A 1 94 ? -16.822 0.395 5.378 1.00 94.75 94 GLY A CA 1
ATOM 720 C C . GLY A 1 94 ? -15.736 1.047 4.522 1.00 94.75 94 GLY A C 1
ATOM 721 O O . GLY A 1 94 ? -15.404 0.544 3.449 1.00 94.75 94 GLY A O 1
ATOM 722 N N . VAL A 1 95 ? -15.129 2.135 5.003 1.00 96.25 95 VAL A N 1
ATOM 723 C CA . VAL A 1 95 ? -14.057 2.832 4.272 1.00 96.25 95 VAL A CA 1
ATOM 724 C C . VAL A 1 95 ? -12.821 1.945 4.124 1.00 96.25 95 VAL A C 1
ATOM 726 O O . VAL A 1 95 ? -12.228 1.907 3.049 1.00 96.25 95 VAL A O 1
ATOM 729 N N . THR A 1 96 ? -12.435 1.207 5.165 1.00 95.88 96 THR A N 1
ATOM 730 C CA . THR A 1 96 ? -11.279 0.298 5.119 1.00 95.88 96 THR A CA 1
ATOM 731 C C . THR A 1 96 ? -11.486 -0.794 4.073 1.00 95.88 96 THR A C 1
ATOM 733 O O . THR A 1 96 ? -10.578 -1.064 3.283 1.00 95.88 96 THR A O 1
ATOM 736 N N . LEU A 1 97 ? -12.687 -1.375 4.012 1.00 95.31 97 LEU A N 1
ATOM 737 C CA . LEU A 1 97 ? -13.037 -2.373 3.005 1.00 95.31 97 LEU A CA 1
ATOM 738 C C . LEU A 1 97 ? -13.037 -1.785 1.586 1.00 95.31 97 LEU A C 1
ATOM 740 O O . LEU A 1 97 ? -12.472 -2.392 0.677 1.00 95.31 97 LEU A O 1
ATOM 744 N N . ILE A 1 98 ? -13.616 -0.595 1.394 1.00 96.75 98 ILE A N 1
ATOM 745 C CA . ILE A 1 98 ? -13.624 0.098 0.095 1.00 96.75 98 ILE A CA 1
ATOM 746 C C . ILE A 1 98 ? -12.194 0.396 -0.365 1.00 96.75 98 ILE A C 1
ATOM 748 O O . ILE A 1 98 ? -11.860 0.153 -1.522 1.00 96.75 98 ILE A O 1
ATOM 752 N N . MET A 1 99 ? -11.328 0.867 0.533 1.00 96.06 99 MET A N 1
ATOM 753 C CA . MET A 1 99 ? -9.925 1.146 0.221 1.00 96.06 99 MET A CA 1
ATOM 754 C C . MET A 1 99 ? -9.145 -0.123 -0.139 1.00 96.06 99 MET A C 1
ATOM 756 O O . MET A 1 99 ? -8.312 -0.089 -1.046 1.00 96.06 99 MET A O 1
ATOM 760 N N . TRP A 1 100 ? -9.437 -1.250 0.512 1.00 96.56 100 TRP A N 1
ATOM 761 C CA . TRP A 1 100 ? -8.843 -2.538 0.156 1.00 96.56 100 TRP A CA 1
ATOM 762 C C . TRP A 1 100 ? -9.318 -3.027 -1.215 1.00 96.56 100 TRP A C 1
ATOM 764 O O . TRP A 1 100 ? -8.510 -3.465 -2.039 1.00 96.56 100 TRP A O 1
ATOM 774 N N . ALA A 1 101 ? -10.622 -2.922 -1.484 1.00 95.62 101 ALA A N 1
ATOM 775 C CA . ALA A 1 101 ? -11.203 -3.269 -2.777 1.00 95.62 101 ALA A CA 1
ATOM 776 C C . ALA A 1 101 ? -10.613 -2.392 -3.890 1.00 95.62 101 ALA A C 1
ATOM 778 O O . ALA A 1 101 ? -10.221 -2.902 -4.938 1.00 95.62 101 ALA A O 1
ATOM 779 N N . TRP A 1 102 ? -10.454 -1.095 -3.623 1.00 95.19 102 TRP A N 1
ATOM 780 C CA . TRP A 1 102 ? -9.798 -0.152 -4.518 1.00 95.19 102 TRP A CA 1
ATOM 781 C C . TRP A 1 102 ? -8.341 -0.541 -4.786 1.00 95.19 102 TRP A C 1
ATOM 783 O O . TRP A 1 102 ? -7.943 -0.636 -5.943 1.00 95.19 102 TRP A O 1
ATOM 793 N N . ALA A 1 103 ? -7.555 -0.865 -3.753 1.00 94.50 103 ALA A N 1
ATOM 794 C CA . ALA A 1 103 ? -6.182 -1.348 -3.930 1.00 94.50 103 ALA A CA 1
ATOM 795 C C . ALA A 1 103 ? -6.126 -2.632 -4.780 1.00 94.50 103 ALA A C 1
ATOM 797 O O . ALA A 1 103 ? -5.276 -2.766 -5.657 1.00 94.50 103 ALA A O 1
ATOM 798 N N . THR A 1 104 ? -7.067 -3.551 -4.558 1.00 94.44 104 THR A N 1
ATOM 799 C CA . THR A 1 104 ? -7.171 -4.813 -5.303 1.00 94.44 104 THR A CA 1
ATOM 800 C C . THR A 1 104 ? -7.496 -4.565 -6.772 1.00 94.44 104 THR A C 1
ATOM 802 O O . THR A 1 104 ? -6.902 -5.192 -7.646 1.00 94.44 104 THR A O 1
ATOM 805 N N . TRP A 1 105 ? -8.381 -3.608 -7.054 1.00 93.94 105 TRP A N 1
ATOM 806 C CA . TRP A 1 105 ? -8.753 -3.216 -8.412 1.00 93.94 105 TRP A CA 1
ATOM 807 C C . TRP A 1 105 ? -7.573 -2.671 -9.228 1.00 93.94 105 TRP A C 1
ATOM 809 O O . TRP A 1 105 ? -7.495 -2.892 -10.436 1.00 93.94 105 TRP A O 1
ATOM 819 N N . TRP A 1 106 ? -6.609 -2.017 -8.575 1.00 90.31 106 TRP A N 1
ATOM 820 C CA . TRP A 1 106 ? -5.395 -1.549 -9.244 1.00 90.31 106 TRP A CA 1
ATOM 821 C C . TRP A 1 106 ? -4.472 -2.687 -9.691 1.00 90.31 106 TRP A C 1
ATOM 823 O O . TRP A 1 106 ? -3.763 -2.521 -10.679 1.00 90.31 106 TRP A O 1
ATOM 833 N N . ILE A 1 107 ? -4.469 -3.843 -9.020 1.00 90.19 107 ILE A N 1
ATOM 834 C CA . ILE A 1 107 ? -3.509 -4.920 -9.315 1.00 90.19 107 ILE A CA 1
ATOM 835 C C . ILE A 1 107 ? -3.646 -5.434 -10.763 1.00 90.19 107 ILE A C 1
ATOM 837 O O . ILE A 1 107 ? -2.635 -5.423 -11.466 1.00 90.19 107 ILE A O 1
ATOM 841 N N . PRO A 1 108 ? -4.838 -5.826 -11.267 1.00 89.44 108 PRO A N 1
ATOM 842 C CA . PRO A 1 108 ? -4.993 -6.242 -12.662 1.00 89.44 108 PRO A CA 1
ATOM 843 C C . PRO A 1 108 ? -4.550 -5.176 -13.670 1.00 89.44 108 PRO A C 1
ATOM 845 O O . PRO A 1 108 ? -3.870 -5.498 -14.641 1.00 89.44 108 PRO A O 1
ATOM 848 N N . LEU A 1 109 ? -4.890 -3.907 -13.421 1.00 86.81 109 LEU A N 1
ATOM 849 C CA . LEU A 1 109 ? -4.531 -2.790 -14.297 1.00 86.81 109 LEU A CA 1
ATOM 850 C C . LEU A 1 109 ? -3.008 -2.579 -14.349 1.00 86.81 109 LEU A C 1
ATOM 852 O O . LEU A 1 109 ? -2.430 -2.430 -15.424 1.00 86.81 109 LEU A O 1
ATOM 856 N N . LEU A 1 110 ? -2.344 -2.626 -13.193 1.00 86.81 110 LEU A N 1
ATOM 857 C CA . LEU A 1 110 ? -0.892 -2.487 -13.086 1.00 86.81 110 LEU A CA 1
ATOM 858 C C . LEU A 1 110 ? -0.149 -3.671 -13.714 1.00 86.81 110 LEU A C 1
ATOM 860 O O . LEU A 1 110 ? 0.889 -3.476 -14.348 1.00 86.81 110 LEU A O 1
ATOM 864 N N . LEU A 1 111 ? -0.680 -4.889 -13.574 1.00 86.56 111 LEU A N 1
ATOM 865 C CA . LEU A 1 111 ? -0.137 -6.073 -14.242 1.00 86.56 111 LEU A CA 1
ATOM 866 C C . LEU A 1 111 ? -0.272 -5.967 -15.762 1.00 86.56 111 LEU A C 1
ATOM 868 O O . LEU A 1 111 ? 0.694 -6.252 -16.468 1.00 86.56 111 LEU A O 1
ATOM 872 N N . LEU A 1 112 ? -1.421 -5.506 -16.265 1.00 85.50 112 LEU A N 1
ATOM 873 C CA . LEU A 1 112 ? -1.627 -5.275 -17.695 1.00 85.50 112 LEU A CA 1
ATOM 874 C C . LEU A 1 112 ? -0.608 -4.268 -18.244 1.00 85.50 112 LEU A C 1
ATOM 876 O O . LEU A 1 112 ? 0.030 -4.537 -19.260 1.00 85.50 112 LEU A O 1
ATOM 880 N N . PHE A 1 113 ? -0.390 -3.156 -17.539 1.00 82.25 113 PHE A N 1
ATOM 881 C CA . PHE A 1 113 ? 0.625 -2.168 -17.907 1.00 82.25 113 PHE A CA 1
ATOM 882 C C . PHE A 1 113 ? 2.054 -2.728 -17.876 1.00 82.25 113 PHE A C 1
ATOM 884 O O . PHE A 1 113 ? 2.837 -2.457 -18.788 1.00 82.25 113 PHE A O 1
ATOM 891 N N . GLY A 1 114 ? 2.391 -3.551 -16.879 1.00 78.44 114 GLY A N 1
ATOM 892 C CA . GLY A 1 114 ? 3.695 -4.215 -16.802 1.00 78.44 114 GLY A CA 1
ATOM 893 C C . GLY A 1 114 ? 3.936 -5.189 -17.960 1.00 78.44 114 GLY A C 1
ATOM 894 O O . GLY A 1 114 ? 4.997 -5.154 -18.587 1.00 78.44 114 GLY A O 1
ATOM 895 N N . ILE A 1 115 ? 2.939 -6.020 -18.286 1.00 81.25 115 ILE A N 1
ATOM 896 C CA . ILE A 1 115 ? 2.999 -6.964 -19.414 1.00 81.25 115 ILE A CA 1
ATOM 897 C C . ILE A 1 115 ? 3.084 -6.208 -20.741 1.00 81.25 115 ILE A C 1
ATOM 899 O O . ILE A 1 115 ? 3.857 -6.590 -21.616 1.00 81.25 115 ILE A O 1
ATOM 903 N N . TRP A 1 116 ? 2.338 -5.116 -20.897 1.00 77.00 116 TRP A N 1
ATOM 904 C CA . TRP A 1 116 ? 2.374 -4.312 -22.114 1.00 77.00 116 TRP A CA 1
ATOM 905 C C . TRP A 1 116 ? 3.759 -3.691 -22.347 1.00 77.00 116 TRP A C 1
ATOM 907 O O . TRP A 1 116 ? 4.320 -3.831 -23.435 1.00 77.00 116 TRP A O 1
ATOM 917 N N . LYS A 1 117 ? 4.359 -3.089 -21.313 1.00 74.44 117 LYS A N 1
ATOM 918 C CA . LYS A 1 117 ? 5.674 -2.435 -21.403 1.00 74.44 117 LYS A CA 1
ATOM 919 C C . LYS A 1 117 ? 6.822 -3.422 -21.652 1.00 74.44 117 LYS A C 1
ATOM 921 O O . LYS A 1 117 ? 7.668 -3.179 -22.510 1.00 74.44 117 LYS A O 1
ATOM 926 N N . HIS A 1 118 ? 6.861 -4.538 -20.925 1.00 73.81 118 HIS A N 1
ATOM 927 C CA . HIS A 1 118 ? 7.979 -5.486 -21.022 1.00 73.81 118 HIS A CA 1
ATOM 928 C C . HIS A 1 118 ? 7.766 -6.582 -22.069 1.00 73.81 118 HIS A C 1
ATOM 930 O O . HIS A 1 118 ? 8.730 -7.023 -22.686 1.00 73.81 118 HIS A O 1
ATOM 936 N N . GLY A 1 119 ? 6.524 -7.019 -22.280 1.00 67.31 119 GLY A N 1
ATOM 937 C CA . GLY A 1 119 ? 6.192 -8.099 -23.209 1.00 67.31 119 GLY A CA 1
ATOM 938 C C . GLY A 1 119 ? 5.952 -7.623 -24.639 1.00 67.31 119 GLY A C 1
ATOM 939 O O . GLY A 1 119 ? 6.467 -8.224 -25.572 1.00 67.31 119 GLY A O 1
ATOM 940 N N . VAL A 1 120 ? 5.191 -6.541 -24.834 1.00 65.94 120 VAL A N 1
ATOM 941 C CA . VAL A 1 120 ? 4.864 -6.054 -26.189 1.00 65.94 120 VAL A CA 1
ATOM 942 C C . VAL A 1 120 ? 5.944 -5.103 -26.695 1.00 65.94 120 VAL A C 1
ATOM 944 O O . VAL A 1 120 ? 6.436 -5.262 -27.810 1.00 65.94 120 VAL A O 1
ATOM 947 N N . TRP A 1 121 ? 6.367 -4.156 -25.856 1.00 61.75 121 TRP A N 1
ATOM 948 C CA . TRP A 1 121 ? 7.355 -3.135 -26.228 1.00 61.75 121 TRP A CA 1
ATOM 949 C C . TRP A 1 121 ? 8.809 -3.549 -25.991 1.00 61.75 121 TRP A C 1
ATOM 951 O O . TRP A 1 121 ? 9.713 -2.787 -26.320 1.00 61.75 121 TRP A O 1
ATOM 961 N N . HIS A 1 122 ? 9.041 -4.759 -25.463 1.00 68.12 122 HIS A N 1
ATOM 962 C CA . HIS A 1 122 ? 10.371 -5.348 -25.260 1.00 68.12 122 HIS A CA 1
ATOM 963 C C . HIS A 1 122 ? 11.359 -4.415 -24.537 1.00 68.12 122 HIS A C 1
ATOM 965 O O . HIS A 1 122 ? 12.569 -4.484 -24.760 1.00 68.12 122 HIS A O 1
ATOM 971 N N . VAL A 1 123 ? 10.861 -3.536 -23.658 1.00 62.81 123 VAL A N 1
ATOM 972 C CA . VAL A 1 123 ? 11.719 -2.625 -22.899 1.00 62.81 123 VAL A CA 1
ATOM 973 C C . VAL A 1 123 ? 12.578 -3.463 -21.946 1.00 62.81 123 VAL A C 1
ATOM 975 O O . VAL A 1 123 ? 12.010 -4.161 -21.091 1.00 62.81 123 VAL A O 1
ATOM 978 N N . PRO A 1 124 ? 13.921 -3.421 -22.071 1.00 63.28 124 PRO A N 1
ATOM 979 C CA . PRO A 1 124 ? 14.802 -4.251 -21.264 1.00 63.28 124 PRO A CA 1
ATOM 980 C C . PRO A 1 124 ? 14.597 -3.940 -19.781 1.00 63.28 124 PRO A C 1
ATOM 982 O O . PRO A 1 124 ? 14.520 -2.777 -19.380 1.00 63.28 124 PRO A O 1
ATOM 985 N N . LEU A 1 125 ? 14.514 -4.988 -18.954 1.00 64.56 125 LEU A N 1
ATOM 986 C CA . LEU A 1 125 ? 14.510 -4.852 -17.497 1.00 64.56 125 LEU A CA 1
ATOM 987 C C . LEU A 1 125 ? 15.901 -4.404 -17.025 1.00 64.56 125 LEU A C 1
ATOM 989 O O . LEU A 1 125 ? 16.715 -5.203 -16.568 1.00 64.56 125 LEU A O 1
ATOM 993 N N . ALA A 1 126 ? 16.180 -3.111 -17.147 1.00 69.69 126 ALA A N 1
ATOM 994 C CA . ALA A 1 126 ? 17.303 -2.479 -16.479 1.00 69.69 126 ALA A CA 1
ATOM 995 C C . ALA A 1 126 ? 16.902 -2.150 -15.037 1.00 69.69 126 ALA A C 1
ATOM 997 O O . ALA A 1 126 ? 15.807 -1.636 -14.780 1.00 69.69 126 ALA A O 1
ATOM 998 N N . TYR A 1 127 ? 17.790 -2.441 -14.085 1.00 72.81 127 TYR A N 1
ATOM 999 C CA . TYR A 1 127 ? 17.566 -2.026 -12.708 1.00 72.81 127 TYR A CA 1
ATOM 1000 C C . TYR A 1 127 ? 17.482 -0.499 -12.644 1.00 72.81 127 TYR A C 1
ATOM 1002 O O . TYR A 1 127 ? 18.408 0.208 -13.036 1.00 72.81 127 TYR A O 1
ATOM 1010 N N . THR A 1 128 ? 16.377 0.005 -12.102 1.00 79.00 128 THR A N 1
ATOM 1011 C CA . THR A 1 128 ? 16.235 1.409 -11.722 1.00 79.00 128 THR A CA 1
ATOM 1012 C C . THR A 1 128 ? 15.797 1.478 -10.262 1.00 79.00 128 THR A C 1
ATOM 1014 O O . THR A 1 128 ? 14.993 0.646 -9.827 1.00 79.00 128 THR A O 1
ATOM 1017 N N . PRO A 1 129 ? 16.254 2.476 -9.481 1.00 79.94 129 PRO A N 1
ATOM 1018 C CA . PRO A 1 129 ? 15.790 2.665 -8.105 1.00 79.94 129 PRO A CA 1
ATOM 1019 C C . PRO A 1 129 ? 14.261 2.773 -7.980 1.00 79.94 129 PRO A C 1
ATOM 1021 O O . PRO A 1 129 ? 13.705 2.431 -6.942 1.00 79.94 129 PRO A O 1
ATOM 1024 N N . MET A 1 130 ? 13.569 3.180 -9.050 1.00 81.50 130 MET A N 1
ATOM 1025 C CA . MET A 1 130 ? 12.106 3.255 -9.113 1.00 81.50 130 MET A CA 1
ATOM 1026 C C . MET A 1 130 ? 11.417 1.894 -8.948 1.00 81.50 130 MET A C 1
ATOM 1028 O O . MET A 1 130 ? 10.269 1.856 -8.513 1.00 81.50 130 MET A O 1
ATOM 1032 N N . LEU A 1 131 ? 12.092 0.772 -9.224 1.00 83.25 131 LEU A N 1
ATOM 1033 C CA . LEU A 1 131 ? 11.527 -0.563 -8.987 1.00 83.25 131 LEU A CA 1
ATOM 1034 C C . LEU A 1 131 ? 11.168 -0.782 -7.508 1.00 83.25 131 LEU A C 1
ATOM 1036 O O . LEU A 1 131 ? 10.189 -1.467 -7.216 1.00 83.25 131 LEU A O 1
ATOM 1040 N N . TRP A 1 132 ? 11.864 -0.124 -6.572 1.00 85.00 132 TRP A N 1
ATOM 1041 C CA . TRP A 1 132 ? 11.514 -0.159 -5.147 1.00 85.00 132 TRP A CA 1
ATOM 1042 C C . TRP A 1 132 ? 10.111 0.391 -4.855 1.00 85.00 132 TRP A C 1
ATOM 1044 O O . TRP A 1 132 ? 9.429 -0.096 -3.949 1.00 85.00 132 TRP A O 1
ATOM 1054 N N . SER A 1 133 ? 9.640 1.341 -5.668 1.00 85.00 133 SER A N 1
ATOM 1055 C CA . SER A 1 133 ? 8.288 1.903 -5.583 1.00 85.00 133 SER A CA 1
ATOM 1056 C C . SER A 1 133 ? 7.189 0.910 -5.974 1.00 85.00 133 SER A C 1
ATOM 1058 O O . SER A 1 133 ? 6.035 1.163 -5.649 1.00 85.00 133 SER A O 1
ATOM 1060 N N . LEU A 1 134 ? 7.526 -0.215 -6.617 1.00 86.44 134 LEU A N 1
ATOM 1061 C CA . LEU A 1 134 ? 6.603 -1.312 -6.934 1.00 86.44 134 LEU A CA 1
ATOM 1062 C C . LEU A 1 134 ? 6.558 -2.362 -5.824 1.00 86.44 134 LEU A C 1
ATOM 1064 O O . LEU A 1 134 ? 5.485 -2.800 -5.402 1.00 86.44 134 LEU A O 1
ATOM 1068 N N . VAL A 1 135 ? 7.725 -2.762 -5.326 1.00 89.50 135 VAL A N 1
ATOM 1069 C CA . VAL A 1 135 ? 7.828 -3.879 -4.378 1.00 89.50 135 VAL A CA 1
ATOM 1070 C C . VAL A 1 135 ? 7.327 -3.535 -2.983 1.00 89.50 135 VAL A C 1
ATOM 1072 O O . VAL A 1 135 ? 6.810 -4.401 -2.274 1.00 89.50 135 VAL A O 1
ATOM 1075 N N . PHE A 1 136 ? 7.452 -2.270 -2.581 1.00 89.25 136 PHE A N 1
ATOM 1076 C CA . PHE A 1 136 ? 6.915 -1.807 -1.307 1.00 89.25 136 PHE A CA 1
ATOM 1077 C C . PHE A 1 136 ? 5.374 -1.904 -1.250 1.00 89.25 136 PHE A C 1
ATOM 1079 O O . PHE A 1 136 ? 4.864 -2.547 -0.328 1.00 89.25 136 PHE A O 1
ATOM 1086 N N . PRO A 1 137 ? 4.610 -1.373 -2.228 1.00 92.44 137 PRO A N 1
ATOM 1087 C CA . PRO A 1 137 ? 3.161 -1.561 -2.305 1.00 92.44 137 PRO A CA 1
ATOM 1088 C C . PRO A 1 137 ? 2.692 -3.015 -2.264 1.00 92.44 137 PRO A C 1
ATOM 1090 O O . PRO A 1 137 ? 1.709 -3.303 -1.586 1.00 92.44 137 PRO A O 1
ATOM 1093 N N . LEU A 1 138 ? 3.395 -3.937 -2.932 1.00 92.31 138 LEU A N 1
ATOM 1094 C CA . LEU A 1 138 ? 3.062 -5.368 -2.902 1.00 92.31 138 LEU A CA 1
ATOM 1095 C C . LEU A 1 138 ? 3.108 -5.933 -1.476 1.00 92.31 138 LEU A C 1
ATOM 1097 O O . LEU A 1 138 ? 2.153 -6.567 -1.020 1.00 92.31 138 LEU A O 1
ATOM 1101 N N . GLY A 1 139 ? 4.196 -5.659 -0.750 1.00 93.31 139 GLY A N 1
ATOM 1102 C CA . GLY A 1 139 ? 4.334 -6.078 0.646 1.00 93.31 139 GLY A CA 1
ATOM 1103 C C . GLY A 1 139 ? 3.294 -5.417 1.553 1.00 93.31 139 GLY A C 1
ATOM 1104 O O . GLY A 1 139 ? 2.673 -6.084 2.384 1.00 93.31 139 GLY A O 1
ATOM 1105 N N . MET A 1 140 ? 3.040 -4.120 1.353 1.00 95.25 140 MET A N 1
ATOM 1106 C CA . MET A 1 140 ? 2.019 -3.389 2.107 1.00 95.25 140 MET A CA 1
ATOM 1107 C C . MET A 1 140 ? 0.609 -3.927 1.865 1.00 95.25 140 MET A C 1
ATOM 1109 O O . MET A 1 140 ? -0.154 -4.036 2.822 1.00 95.25 140 MET A O 1
ATOM 1113 N N . TYR A 1 141 ? 0.259 -4.302 0.634 1.00 96.12 141 TYR A N 1
ATOM 1114 C CA . TYR A 1 141 ? -1.030 -4.919 0.319 1.00 96.12 141 TYR A CA 1
ATOM 1115 C C . TYR A 1 141 ? -1.186 -6.286 0.995 1.00 96.12 141 TYR A C 1
ATOM 1117 O O . TYR A 1 141 ? -2.245 -6.579 1.558 1.00 96.12 141 TYR A O 1
ATOM 1125 N N . ALA A 1 142 ? -0.132 -7.108 1.003 1.00 95.44 142 ALA A N 1
ATOM 1126 C CA . ALA A 1 142 ? -0.151 -8.390 1.699 1.00 95.44 142 ALA A CA 1
ATOM 1127 C C . ALA A 1 142 ? -0.388 -8.201 3.210 1.00 95.44 142 ALA A C 1
ATOM 1129 O O . ALA A 1 142 ? -1.265 -8.851 3.788 1.00 95.44 142 ALA A O 1
ATOM 1130 N N . LEU A 1 143 ? 0.316 -7.251 3.837 1.00 95.31 143 LEU A N 1
ATOM 1131 C CA . LEU A 1 143 ? 0.125 -6.901 5.248 1.00 95.31 143 LEU A CA 1
ATOM 1132 C C . LEU A 1 143 ? -1.276 -6.331 5.524 1.00 95.31 143 LEU A C 1
ATOM 1134 O O . LEU A 1 143 ? -1.924 -6.739 6.489 1.00 95.31 143 LEU A O 1
ATOM 1138 N N . ALA A 1 144 ? -1.754 -5.417 4.679 1.00 95.38 144 ALA A N 1
ATOM 1139 C CA . ALA A 1 144 ? -3.077 -4.813 4.803 1.00 95.38 144 ALA A CA 1
ATOM 1140 C C . ALA A 1 144 ? -4.183 -5.871 4.730 1.00 95.38 144 ALA A C 1
ATOM 1142 O O . ALA A 1 144 ? -5.091 -5.860 5.555 1.00 95.38 144 ALA A O 1
ATOM 1143 N N . SER A 1 145 ? -4.064 -6.825 3.802 1.00 95.31 145 SER A N 1
ATOM 1144 C CA . SER A 1 145 ? -5.004 -7.942 3.651 1.00 95.31 145 SER A CA 1
ATOM 1145 C C . SER A 1 145 ? -5.031 -8.833 4.895 1.00 95.31 145 SER A C 1
ATOM 1147 O O . SER A 1 145 ? -6.105 -9.229 5.346 1.00 95.31 145 SER A O 1
ATOM 1149 N N . LEU A 1 146 ? -3.870 -9.094 5.511 1.00 94.88 146 LEU A N 1
ATOM 1150 C CA . LEU A 1 146 ? -3.806 -9.839 6.770 1.00 94.88 146 LEU A CA 1
ATOM 1151 C C . LEU A 1 146 ? -4.503 -9.080 7.900 1.00 94.88 146 LEU A C 1
ATOM 1153 O O . LEU A 1 146 ? -5.346 -9.656 8.587 1.00 94.88 146 LEU A O 1
ATOM 1157 N N . ARG A 1 147 ? -4.176 -7.795 8.092 1.00 93.75 147 ARG A N 1
ATOM 1158 C CA . ARG A 1 147 ? -4.781 -6.992 9.166 1.00 93.75 147 ARG A CA 1
ATOM 1159 C C . ARG A 1 147 ? -6.282 -6.837 8.982 1.00 93.75 147 ARG A C 1
ATOM 1161 O O . ARG A 1 147 ? -7.007 -6.963 9.961 1.00 93.75 147 ARG A O 1
ATOM 1168 N N . LEU A 1 148 ? -6.744 -6.636 7.751 1.00 94.12 148 LEU A N 1
ATOM 1169 C CA . LEU A 1 148 ? -8.168 -6.557 7.456 1.00 94.12 148 LEU A CA 1
ATOM 1170 C C . LEU A 1 148 ? -8.870 -7.893 7.717 1.00 94.12 148 LEU A C 1
ATOM 1172 O O . LEU A 1 148 ? -9.956 -7.894 8.284 1.00 94.12 148 LEU A O 1
ATOM 1176 N N . SER A 1 149 ? -8.234 -9.028 7.394 1.00 94.50 149 SER A N 1
ATOM 1177 C CA . SER A 1 149 ? -8.788 -10.354 7.715 1.00 94.50 149 SER A CA 1
ATOM 1178 C C . SER A 1 149 ? -9.038 -10.538 9.212 1.00 94.50 149 SER A C 1
ATOM 1180 O O . SER A 1 149 ? -10.012 -11.178 9.592 1.00 94.50 149 SER A O 1
ATOM 1182 N N . LEU A 1 150 ? -8.169 -9.969 10.054 1.00 92.06 150 LEU A N 1
ATOM 1183 C CA . LEU A 1 150 ? -8.299 -10.008 11.509 1.00 92.06 150 LEU A CA 1
ATOM 1184 C C . LEU A 1 150 ? -9.340 -8.998 12.002 1.00 92.06 150 LEU A C 1
ATOM 1186 O O . LEU A 1 150 ? -10.137 -9.324 12.871 1.00 92.06 150 LEU A O 1
ATOM 1190 N N . ALA A 1 151 ? -9.343 -7.786 11.442 1.00 90.69 151 ALA A N 1
ATOM 1191 C CA . ALA A 1 151 ? -10.257 -6.712 11.828 1.00 90.69 151 ALA A CA 1
ATOM 1192 C C . ALA A 1 151 ? -11.724 -7.035 11.501 1.00 90.69 151 ALA A C 1
ATOM 1194 O O . ALA A 1 151 ? -12.611 -6.746 12.301 1.00 90.69 151 ALA A O 1
ATOM 1195 N N . ALA A 1 152 ? -11.960 -7.645 10.338 1.00 88.56 152 ALA A N 1
ATOM 1196 C CA . ALA A 1 152 ? -13.284 -8.001 9.838 1.00 88.56 152 ALA A CA 1
ATOM 1197 C C . ALA A 1 152 ? -13.702 -9.447 10.169 1.00 88.56 152 ALA A C 1
ATOM 1199 O O . ALA A 1 152 ? -14.762 -9.872 9.723 1.00 88.56 152 ALA A O 1
ATOM 1200 N N . ASP A 1 153 ? -12.856 -10.206 10.880 1.00 88.00 153 ASP A N 1
ATOM 1201 C CA . ASP A 1 153 ? -13.006 -11.652 11.114 1.00 88.00 153 ASP A CA 1
ATOM 1202 C C . ASP A 1 153 ? -13.407 -12.423 9.840 1.00 88.00 153 ASP A C 1
ATOM 1204 O O . ASP A 1 153 ? -14.348 -13.215 9.804 1.00 88.00 153 ASP A O 1
ATOM 1208 N N . PHE A 1 154 ? -12.700 -12.136 8.741 1.00 88.81 154 PHE A N 1
ATOM 1209 C CA . PHE A 1 154 ? -13.001 -12.667 7.414 1.00 88.81 154 PHE A CA 1
ATOM 1210 C C . PHE A 1 154 ? -11.818 -13.498 6.886 1.00 88.81 154 PHE A C 1
ATOM 1212 O O . PHE A 1 154 ? -10.914 -12.969 6.222 1.00 88.81 154 PHE A O 1
ATOM 1219 N N . PRO A 1 155 ? -11.798 -14.821 7.162 1.00 87.12 155 PRO A N 1
ATOM 1220 C CA . PRO A 1 155 ? -10.680 -15.709 6.841 1.00 87.12 155 PRO A CA 1
ATOM 1221 C C . PRO A 1 155 ? -10.210 -15.728 5.376 1.00 87.12 155 PRO A C 1
ATOM 1223 O O . PRO A 1 155 ? -9.001 -15.868 5.173 1.00 87.12 155 PRO A O 1
ATOM 1226 N N . PRO A 1 156 ? -11.063 -15.561 4.342 1.00 91.00 156 PRO A N 1
ATOM 1227 C CA . PRO A 1 156 ? -10.601 -15.588 2.951 1.00 91.00 156 PRO A CA 1
ATOM 1228 C C . PRO A 1 156 ? -9.523 -14.542 2.621 1.00 91.00 156 PRO A C 1
ATOM 1230 O O . PRO A 1 156 ? -8.606 -14.823 1.848 1.00 91.00 156 PRO A O 1
ATOM 1233 N N . LEU A 1 157 ? -9.552 -13.368 3.263 1.00 88.44 157 LEU A N 1
ATOM 1234 C CA . LEU A 1 157 ? -8.519 -12.334 3.088 1.00 88.44 157 LEU A CA 1
ATOM 1235 C C . LEU A 1 157 ? -7.133 -12.785 3.571 1.00 88.44 157 LEU A C 1
ATOM 1237 O O . LEU A 1 157 ? -6.109 -12.314 3.071 1.00 88.44 157 LEU A O 1
ATOM 1241 N N . ARG A 1 158 ? -7.083 -13.736 4.508 1.00 90.44 158 ARG A N 1
ATOM 1242 C CA . ARG A 1 158 ? -5.832 -14.321 4.993 1.00 90.44 158 ARG A CA 1
ATOM 1243 C C . ARG A 1 158 ? -5.156 -15.166 3.914 1.00 90.44 158 ARG A C 1
ATOM 1245 O O . ARG A 1 158 ? -3.941 -15.092 3.761 1.00 90.44 158 ARG A O 1
ATOM 1252 N N . ALA A 1 159 ? -5.934 -15.919 3.135 1.00 91.75 159 ALA A N 1
ATOM 1253 C CA . ALA A 1 159 ? -5.409 -16.688 2.008 1.00 91.75 159 ALA A CA 1
ATOM 1254 C C . ALA A 1 159 ? -4.822 -15.762 0.928 1.00 91.75 159 ALA A C 1
ATOM 1256 O O . ALA A 1 159 ? -3.712 -16.002 0.446 1.00 91.75 159 ALA A O 1
ATOM 1257 N N . ILE A 1 160 ? -5.516 -14.656 0.626 1.00 92.44 160 ILE A N 1
ATOM 1258 C CA . ILE A 1 160 ? -5.023 -13.621 -0.296 1.00 92.44 160 ILE A CA 1
ATOM 1259 C C . ILE A 1 160 ? -3.701 -13.048 0.218 1.00 92.44 160 ILE A C 1
ATOM 1261 O O . ILE A 1 160 ? -2.722 -13.011 -0.527 1.00 92.44 160 ILE A O 1
ATOM 1265 N N . SER A 1 161 ? -3.633 -12.685 1.502 1.00 91.56 161 SER A N 1
ATOM 1266 C CA . SER A 1 161 ? -2.397 -12.200 2.116 1.00 91.56 161 SER A CA 1
ATOM 1267 C C . SER A 1 161 ? -1.234 -13.181 1.936 1.00 91.56 161 SER A C 1
ATOM 1269 O O . SER A 1 161 ? -0.194 -12.783 1.417 1.00 91.56 161 SER A O 1
ATOM 1271 N N . TYR A 1 162 ? -1.411 -14.462 2.280 1.00 92.06 162 TYR A N 1
ATOM 1272 C CA . TYR A 1 162 ? -0.338 -15.454 2.164 1.00 92.06 162 TYR A CA 1
ATOM 1273 C C . TYR A 1 162 ? 0.153 -15.636 0.732 1.00 92.06 162 TYR A C 1
ATOM 1275 O O . TYR A 1 162 ? 1.362 -15.693 0.512 1.00 92.06 162 TYR A O 1
ATOM 1283 N N . SER A 1 163 ? -0.758 -15.682 -0.242 1.00 92.75 163 SER A N 1
ATOM 1284 C CA . SER A 1 163 ? -0.367 -15.757 -1.652 1.00 92.75 163 SER A CA 1
ATOM 1285 C C . SER A 1 163 ? 0.462 -14.536 -2.065 1.00 92.75 163 SER A C 1
ATOM 1287 O O . SER A 1 163 ? 1.514 -14.670 -2.691 1.00 92.75 163 SER A O 1
ATOM 1289 N N . MET A 1 164 ? 0.049 -13.347 -1.627 1.00 91.50 164 MET A N 1
ATOM 1290 C CA . MET A 1 164 ? 0.681 -12.100 -2.023 1.00 91.50 164 MET A CA 1
ATOM 1291 C C . MET A 1 164 ? 2.010 -11.835 -1.307 1.00 91.50 164 MET A C 1
ATOM 1293 O O . MET A 1 164 ? 2.878 -11.180 -1.877 1.00 91.50 164 MET A O 1
ATOM 1297 N N . VAL A 1 165 ? 2.221 -12.380 -0.102 1.00 92.00 165 VAL A N 1
ATOM 1298 C CA . VAL A 1 165 ? 3.532 -12.350 0.573 1.00 92.00 165 VAL A CA 1
ATOM 1299 C C . VAL A 1 165 ? 4.594 -13.032 -0.286 1.00 92.00 165 VAL A C 1
ATOM 1301 O O . VAL A 1 165 ? 5.679 -12.479 -0.452 1.00 92.00 165 VAL A O 1
ATOM 1304 N N . TRP A 1 166 ? 4.292 -14.196 -0.866 1.00 93.25 166 TRP A N 1
ATOM 1305 C CA . TRP A 1 166 ? 5.247 -14.904 -1.724 1.00 93.25 166 TRP A CA 1
ATOM 1306 C C . TRP A 1 166 ? 5.550 -14.133 -3.010 1.00 93.25 166 TRP A C 1
ATOM 1308 O O . TRP A 1 166 ? 6.712 -14.042 -3.404 1.00 93.25 166 TRP A O 1
ATOM 1318 N N . VAL A 1 167 ? 4.534 -13.511 -3.616 1.00 91.75 167 VAL A N 1
ATOM 1319 C CA . VAL A 1 167 ? 4.709 -12.629 -4.783 1.00 91.75 167 VAL A CA 1
ATOM 1320 C C . VAL A 1 167 ? 5.584 -11.423 -4.430 1.00 91.75 167 VAL A C 1
ATOM 1322 O O . VAL A 1 167 ? 6.546 -11.123 -5.139 1.00 91.75 167 VAL A O 1
ATOM 1325 N N . ALA A 1 168 ? 5.294 -10.756 -3.310 1.00 91.38 168 ALA A N 1
ATOM 1326 C CA . ALA A 1 168 ? 6.065 -9.613 -2.835 1.00 91.38 168 ALA A CA 1
ATOM 1327 C C . ALA A 1 168 ? 7.520 -9.998 -2.537 1.00 91.38 168 ALA A C 1
ATOM 1329 O O . ALA A 1 168 ? 8.433 -9.271 -2.923 1.00 91.38 168 ALA A O 1
ATOM 1330 N N . LEU A 1 169 ? 7.746 -11.152 -1.902 1.00 91.50 169 LEU A N 1
ATOM 1331 C CA . LEU A 1 169 ? 9.080 -11.649 -1.574 1.00 91.50 169 LEU A CA 1
ATOM 1332 C C . LEU A 1 169 ? 9.891 -11.970 -2.834 1.00 91.50 169 LEU A C 1
ATOM 1334 O O . LEU A 1 169 ? 11.053 -11.578 -2.927 1.00 91.50 169 LEU A O 1
ATOM 1338 N N . ALA A 1 170 ? 9.280 -12.629 -3.821 1.00 90.88 170 ALA A N 1
ATOM 1339 C CA . ALA A 1 170 ? 9.927 -12.914 -5.099 1.00 90.88 170 ALA A CA 1
ATOM 1340 C C . ALA A 1 170 ? 10.339 -11.619 -5.817 1.00 90.88 170 ALA A C 1
ATOM 1342 O O . ALA A 1 170 ? 11.483 -11.487 -6.258 1.00 90.88 170 ALA A O 1
ATOM 1343 N N . ALA A 1 171 ? 9.442 -10.631 -5.863 1.00 88.81 171 ALA A N 1
ATOM 1344 C CA . ALA A 1 171 ? 9.733 -9.329 -6.451 1.00 88.81 171 ALA A CA 1
ATOM 1345 C C . ALA A 1 171 ? 10.826 -8.568 -5.667 1.00 88.81 171 ALA A C 1
ATOM 1347 O O . ALA A 1 171 ? 11.666 -7.894 -6.271 1.00 88.81 171 ALA A O 1
ATOM 1348 N N . TRP A 1 172 ? 10.863 -8.707 -4.334 1.00 91.88 172 TRP A N 1
ATOM 1349 C CA . TRP A 1 172 ? 11.897 -8.116 -3.470 1.00 91.88 172 TRP A CA 1
ATOM 1350 C C . TRP A 1 172 ? 13.267 -8.707 -3.767 1.00 91.88 172 TRP A C 1
ATOM 1352 O O . TRP A 1 172 ? 14.220 -7.960 -3.976 1.00 91.88 172 TRP A O 1
ATOM 1362 N N . ILE A 1 173 ? 13.358 -10.036 -3.840 1.00 91.56 173 ILE A N 1
ATOM 1363 C CA . ILE A 1 173 ? 14.605 -10.735 -4.156 1.00 91.56 173 ILE A CA 1
ATOM 1364 C C . ILE A 1 173 ? 15.089 -10.336 -5.551 1.00 91.56 173 ILE A C 1
ATOM 1366 O O . ILE A 1 173 ? 16.254 -9.978 -5.700 1.00 91.56 173 ILE A O 1
ATOM 1370 N N . ALA A 1 174 ? 14.207 -10.319 -6.554 1.00 87.81 174 ALA A N 1
ATOM 1371 C CA . ALA A 1 174 ? 14.569 -9.914 -7.911 1.00 87.81 174 ALA A CA 1
ATOM 1372 C C . ALA A 1 174 ? 15.117 -8.474 -7.963 1.00 87.81 174 ALA A C 1
ATOM 1374 O O . ALA A 1 174 ? 16.170 -8.226 -8.553 1.00 87.81 174 ALA A O 1
ATOM 1375 N N . THR A 1 175 ? 14.451 -7.534 -7.286 1.00 87.12 175 THR A N 1
ATOM 1376 C CA . THR A 1 175 ? 14.876 -6.124 -7.238 1.00 87.12 175 THR A CA 1
ATOM 1377 C C . THR A 1 175 ? 16.187 -5.953 -6.465 1.00 87.12 175 THR A C 1
ATOM 1379 O O . THR A 1 175 ? 17.058 -5.193 -6.885 1.00 87.12 175 THR A O 1
ATOM 1382 N N . ALA A 1 176 ? 16.367 -6.691 -5.366 1.00 88.12 176 ALA A N 1
ATOM 1383 C CA . ALA A 1 176 ? 17.595 -6.678 -4.576 1.00 88.12 176 ALA A CA 1
ATOM 1384 C C . ALA A 1 176 ? 18.786 -7.260 -5.352 1.00 88.12 176 ALA A C 1
ATOM 1386 O O . ALA A 1 176 ? 19.877 -6.693 -5.311 1.00 88.12 176 ALA A O 1
ATOM 1387 N N . VAL A 1 177 ? 18.582 -8.348 -6.102 1.00 88.94 177 VAL A N 1
ATOM 1388 C CA . VAL A 1 177 ? 19.603 -8.894 -7.008 1.00 88.94 177 VAL A CA 1
ATOM 1389 C C . VAL A 1 177 ? 19.979 -7.852 -8.061 1.00 88.94 177 VAL A C 1
ATOM 1391 O O . VAL A 1 177 ? 21.169 -7.593 -8.229 1.00 88.94 177 VAL A O 1
ATOM 1394 N N . GLY A 1 178 ? 18.993 -7.194 -8.683 1.00 86.19 178 GLY A N 1
ATOM 1395 C CA . GLY A 1 178 ? 19.226 -6.110 -9.645 1.00 86.19 178 GLY A CA 1
ATOM 1396 C C . GLY A 1 178 ? 20.026 -4.938 -9.064 1.00 86.19 178 GLY A C 1
ATOM 1397 O O . GLY A 1 178 ? 20.933 -4.417 -9.713 1.00 86.19 178 GLY A O 1
ATOM 1398 N N . LEU A 1 179 ? 19.757 -4.560 -7.810 1.00 87.62 179 LEU A N 1
ATOM 1399 C CA . LEU A 1 179 ? 20.529 -3.534 -7.106 1.00 87.62 179 LEU A CA 1
ATOM 1400 C C . LEU A 1 179 ? 21.985 -3.967 -6.896 1.00 87.62 179 LEU A C 1
ATOM 1402 O O . LEU A 1 179 ? 22.903 -3.172 -7.109 1.00 87.62 179 LEU A O 1
ATOM 1406 N N . VAL A 1 180 ? 22.209 -5.212 -6.470 1.00 89.44 180 VAL A N 1
ATOM 1407 C CA . VAL A 1 180 ? 23.556 -5.741 -6.218 1.00 89.44 180 VAL A CA 1
ATOM 1408 C C . VAL A 1 180 ? 24.356 -5.832 -7.515 1.00 89.44 180 VAL A C 1
ATOM 1410 O O . VAL A 1 180 ? 25.534 -5.471 -7.515 1.00 89.44 180 VAL A O 1
ATOM 1413 N N . THR A 1 181 ? 23.750 -6.277 -8.617 1.00 87.38 181 THR A N 1
ATOM 1414 C CA . THR A 1 181 ? 24.432 -6.348 -9.919 1.00 87.38 181 THR A CA 1
ATOM 1415 C C . THR A 1 181 ? 24.786 -4.958 -10.438 1.00 87.38 181 THR A C 1
ATOM 1417 O O . THR A 1 181 ? 25.950 -4.725 -10.756 1.00 87.38 181 THR A O 1
ATOM 1420 N N . ALA A 1 182 ? 23.841 -4.013 -10.404 1.00 85.38 182 ALA A N 1
ATOM 1421 C CA . ALA A 1 182 ? 24.074 -2.640 -10.858 1.00 85.38 182 ALA A CA 1
ATOM 1422 C C . ALA A 1 182 ? 25.133 -1.918 -10.008 1.00 85.38 182 ALA A C 1
ATOM 1424 O O . ALA A 1 182 ? 25.995 -1.212 -10.530 1.00 85.38 182 ALA A O 1
ATOM 1425 N N . SER A 1 183 ? 25.122 -2.141 -8.690 1.00 85.44 183 SER A N 1
ATOM 1426 C CA . SER A 1 183 ? 26.141 -1.581 -7.797 1.00 85.44 183 SER A CA 1
ATOM 1427 C C . SER A 1 183 ? 27.520 -2.164 -8.106 1.00 85.44 183 SER A C 1
ATOM 1429 O O . SER A 1 183 ? 28.495 -1.424 -8.184 1.00 85.44 183 SER A O 1
ATOM 1431 N N . ARG A 1 184 ? 27.622 -3.482 -8.329 1.00 86.56 184 ARG A N 1
ATOM 1432 C CA . ARG A 1 184 ? 28.891 -4.141 -8.680 1.00 86.56 184 ARG A CA 1
ATOM 1433 C C . ARG A 1 184 ? 29.471 -3.625 -9.994 1.00 86.56 184 ARG A C 1
ATOM 1435 O O . ARG A 1 184 ? 30.682 -3.460 -10.076 1.00 86.56 184 ARG A O 1
ATOM 1442 N N . GLU A 1 185 ? 28.639 -3.389 -11.0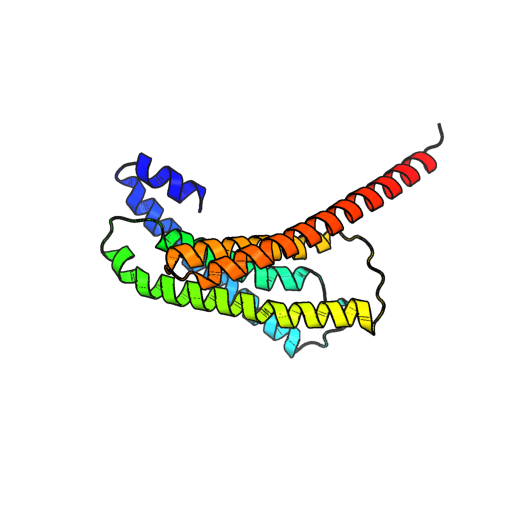00 1.00 84.94 185 GLU A N 1
ATOM 1443 C CA . GLU A 1 185 ? 29.070 -2.808 -12.277 1.00 84.94 185 GLU A CA 1
ATOM 1444 C C . GLU A 1 185 ? 29.589 -1.379 -12.082 1.00 84.94 185 GLU A C 1
ATOM 1446 O O . GLU A 1 185 ? 30.723 -1.091 -12.456 1.00 84.94 185 GLU A O 1
ATOM 1451 N N . SER A 1 186 ? 28.842 -0.540 -11.358 1.00 82.31 186 SER A N 1
ATOM 1452 C CA . SER A 1 186 ? 29.259 0.832 -11.040 1.00 82.31 186 SER A CA 1
ATOM 1453 C C . SER A 1 186 ? 30.581 0.897 -10.258 1.00 82.31 186 SER A C 1
ATOM 1455 O O . SER A 1 186 ? 31.442 1.718 -10.575 1.00 82.31 186 SER A O 1
ATOM 1457 N N . PHE A 1 187 ? 30.789 0.005 -9.281 1.00 80.88 187 PHE A N 1
ATOM 1458 C CA . PHE A 1 187 ? 32.057 -0.088 -8.546 1.00 80.88 187 PHE A CA 1
ATOM 1459 C C . PHE A 1 187 ? 33.229 -0.510 -9.447 1.00 80.88 187 PHE A C 1
ATOM 1461 O O . PHE A 1 187 ? 34.320 0.046 -9.329 1.00 80.88 187 PHE A O 1
ATOM 1468 N N . ARG A 1 188 ? 33.015 -1.457 -10.371 1.00 80.56 188 ARG A N 1
ATOM 1469 C CA . ARG A 1 188 ? 34.057 -1.914 -11.311 1.00 80.56 188 ARG A CA 1
ATOM 1470 C C . ARG A 1 188 ? 34.439 -0.834 -12.318 1.00 80.56 188 ARG A C 1
ATOM 1472 O O . ARG A 1 188 ? 35.612 -0.733 -12.676 1.00 80.56 188 ARG A O 1
ATOM 1479 N N . ASP A 1 189 ? 33.480 -0.028 -12.756 1.00 79.50 189 ASP A N 1
ATOM 1480 C CA . ASP A 1 189 ? 33.738 1.096 -13.658 1.00 79.50 189 ASP A CA 1
ATOM 1481 C C . ASP A 1 189 ? 34.477 2.235 -12.944 1.00 79.50 189 ASP A C 1
ATOM 1483 O O . ASP A 1 189 ? 35.419 2.803 -13.502 1.00 79.50 189 ASP A O 1
ATOM 1487 N N . PHE A 1 190 ? 34.144 2.502 -11.676 1.00 77.69 190 PHE A N 1
ATOM 1488 C CA . PHE A 1 190 ? 34.890 3.444 -10.839 1.00 77.69 190 PHE A CA 1
ATOM 1489 C C . PHE A 1 190 ? 36.357 3.017 -10.663 1.00 77.69 190 PHE A C 1
ATOM 1491 O O . PHE A 1 190 ? 37.259 3.815 -10.926 1.00 77.69 190 PHE A O 1
ATOM 1498 N N . GLU A 1 191 ? 36.614 1.748 -10.320 1.00 76.69 191 GLU A N 1
ATOM 1499 C CA . GLU A 1 191 ? 37.977 1.199 -10.196 1.00 76.69 191 GLU A CA 1
ATOM 1500 C C . GLU A 1 191 ? 38.777 1.268 -11.507 1.00 76.69 191 GLU A C 1
ATOM 1502 O O . GLU A 1 191 ? 39.984 1.502 -11.481 1.00 76.69 191 GLU A O 1
ATOM 1507 N N . ARG A 1 192 ? 38.120 1.107 -12.664 1.00 73.56 192 ARG A N 1
ATOM 1508 C CA . ARG A 1 192 ? 38.760 1.230 -13.987 1.00 73.56 192 ARG A CA 1
ATOM 1509 C C . ARG A 1 192 ? 39.070 2.675 -14.380 1.00 73.56 192 ARG A C 1
ATOM 1511 O O . ARG A 1 192 ? 40.041 2.902 -15.097 1.00 73.56 192 ARG A O 1
ATOM 1518 N N . SER A 1 193 ? 38.261 3.636 -13.934 1.00 71.88 193 SER A N 1
ATOM 1519 C CA . SER A 1 193 ? 38.424 5.063 -14.251 1.00 71.88 193 SER A CA 1
ATOM 1520 C C . SER A 1 193 ? 39.496 5.780 -13.418 1.00 71.88 193 SER A C 1
ATOM 1522 O O . SER A 1 193 ? 39.944 6.856 -13.809 1.00 71.88 193 SER A O 1
ATOM 1524 N N . ASN A 1 194 ? 39.943 5.178 -12.309 1.00 63.56 194 ASN A N 1
ATOM 1525 C CA . ASN A 1 194 ? 40.993 5.712 -11.442 1.00 63.56 194 ASN A CA 1
ATOM 1526 C C . ASN A 1 194 ? 42.196 4.745 -11.363 1.00 63.56 194 ASN A C 1
ATOM 1528 O O . ASN A 1 194 ? 42.415 4.121 -10.315 1.00 63.56 194 ASN A O 1
ATOM 1532 N N . PRO A 1 195 ? 42.978 4.585 -12.451 1.00 59.88 195 PRO A N 1
ATOM 1533 C CA . PRO A 1 195 ? 44.227 3.840 -12.388 1.00 59.88 195 PRO A CA 1
ATOM 1534 C C . PRO A 1 195 ? 45.208 4.599 -11.483 1.00 59.88 195 PRO A C 1
ATOM 1536 O O . PRO A 1 195 ? 45.366 5.812 -11.610 1.00 59.88 195 PRO A O 1
ATOM 1539 N N . ARG A 1 196 ? 45.802 3.883 -10.524 1.00 59.03 196 ARG A N 1
ATOM 1540 C CA . ARG A 1 196 ? 46.871 4.406 -9.662 1.00 59.03 196 ARG A CA 1
ATOM 1541 C C . ARG A 1 196 ? 48.123 4.738 -10.462 1.00 59.03 196 ARG A C 1
ATOM 1543 O O . ARG A 1 196 ? 48.406 3.984 -11.420 1.00 59.03 196 ARG A O 1
#

InterPro domains:
  IPR004695 Transporter protein SLAC1/Mae1/ Ssu1/TehA [PF03595] (4-179)
  IPR038665 Voltage-dependent anion channel superfamily [G3DSA:1.50.10.150] (1-187)

Organism: NCBI:txid410659

Radius of gyration: 20.54 Å; chains: 1; bounding box: 67×31×58 Å

Sequence (196 aa):
MILGTLIAPAVGDLGRTVFVLIHMLWGVGLGLYGIFIVLFAHRIFFFDVEFDDITPLLWVVMGAAAITTNAGSTLILTESGMPFLQSMRPFIDGVTLIMWAWATWWIPLLLLFGIWKHGVWHVPLAYTPMLWSLVFPLGMYALASLRLSLAADFPPLRAISYSMVWVALAAWIATAVGLVTASRESFRDFERSNPR

Foldseek 3Di:
DVVLLVCLVVPPPVSLVSLVVLVVVLVVLVVVLVVVVVVVVCCPPVDDCDLVNLFLLLLLNLLSLLVSLQSLLVNLVRDSVDPVSVVCNVVSLVSSVVSLVVSVVSPVVNVVSVCCSCPVVVDDPQQDPRLVSNLNSLLSSLSSLCSNCVSVVPCVSPVVSVVSNVVSVVSVVVNVVNVVVVVVVVVVVVCVVDDD